Protein AF-A0A973A3E7-F1 (afdb_monomer)

pLDDT: mean 93.95, std 5.93, range [66.81, 98.81]

Secondary structure (DSSP, 8-state):
--TTHHHHHHH--TTTS--HHHHTTSS-S---EEEEEEEETTEEEEEEEE----TT----SS--EEEEEEEEE-SS-SSSSEEEEEEEEEEE--SS--EEEEEEEEEEEETTEEEEEEEEEEE-SS-EEEEEEEEEEEEETTTEEEEEEEEEETTEEEEEEEEEEEEETTEEEEEEEEEEE-TTSPPEEEEEEEEEE--

Nearest PDB structures (foldseek):
  5prn-assembly1_A  TM=6.518E-01  e=1.479E-02  Pseudogemmobacter blasticus
  5g26-assembly1_A  TM=4.833E-01  e=3.965E-03  Escherichia coli O157
  4e1t-assembly1_A  TM=5.244E-01  e=1.148E-02  Yersinia pseudotuberculosis
  3fip-assembly1_A  TM=2.191E-01  e=1.342E+00  Escherichia coli

Sequence (199 aa):
MNMFGVQEKNWGYRFIQKSPMDLYGYSSSADLGIGYSNTSGPLYSSILVTNGAGYKKPESDEYKKVSLNVVYGDMKLGKSNGYNAGIALSFEPTDTDPTQVLGVFGGVQFNVLRVGGEFTKKDDGTNSTTLTSLYGNFTVGSSLALIGRLDVYEKDQFIIAGVNYMPESALSIAPTIRYSANEGSDATKMVIVNFQFKI

Radius of gyration: 17.49 Å; Cα contacts (8 Å, |Δi|>4): 499; chains: 1; bounding box: 46×31×43 Å

Structure (mmCIF, N/CA/C/O backbone):
data_AF-A0A973A3E7-F1
#
_entry.id   AF-A0A973A3E7-F1
#
loop_
_atom_site.group_PDB
_atom_site.id
_atom_site.type_symbol
_atom_site.label_atom_id
_atom_site.label_alt_id
_atom_site.label_comp_id
_atom_site.label_asym_id
_atom_site.label_entity_id
_atom_site.label_seq_id
_atom_site.pdbx_PDB_ins_code
_atom_site.Cartn_x
_atom_site.Cartn_y
_atom_site.Cartn_z
_atom_site.occupancy
_atom_site.B_iso_or_equiv
_atom_site.auth_seq_id
_atom_site.auth_comp_id
_atom_site.auth_asym_id
_atom_site.auth_atom_id
_atom_site.pdbx_PDB_model_num
ATOM 1 N N . MET A 1 1 ? 11.063 -4.033 7.616 1.00 66.81 1 MET A N 1
ATOM 2 C CA . MET A 1 1 ? 10.946 -2.600 7.260 1.00 66.81 1 MET A CA 1
ATOM 3 C C . MET A 1 1 ? 10.995 -2.532 5.738 1.00 66.81 1 MET A C 1
ATOM 5 O O . MET A 1 1 ? 11.782 -3.276 5.176 1.00 66.81 1 MET A O 1
ATOM 9 N N . ASN A 1 2 ? 10.124 -1.768 5.078 1.00 84.06 2 ASN A N 1
ATOM 10 C CA . ASN A 1 2 ? 10.100 -1.621 3.614 1.00 84.06 2 ASN A CA 1
ATOM 11 C C . ASN A 1 2 ? 9.870 -0.142 3.253 1.00 84.06 2 ASN A C 1
ATOM 13 O O . ASN A 1 2 ? 9.506 0.642 4.134 1.00 84.06 2 ASN A O 1
ATOM 17 N N . MET A 1 3 ? 10.076 0.242 1.987 1.00 89.00 3 MET A N 1
ATOM 18 C CA . MET A 1 3 ? 10.024 1.656 1.581 1.00 89.00 3 MET A CA 1
ATOM 19 C C . MET A 1 3 ? 8.628 2.288 1.653 1.00 89.00 3 MET A C 1
ATOM 21 O O . MET A 1 3 ? 8.528 3.505 1.572 1.00 89.00 3 MET A O 1
ATOM 25 N N . PHE A 1 4 ? 7.560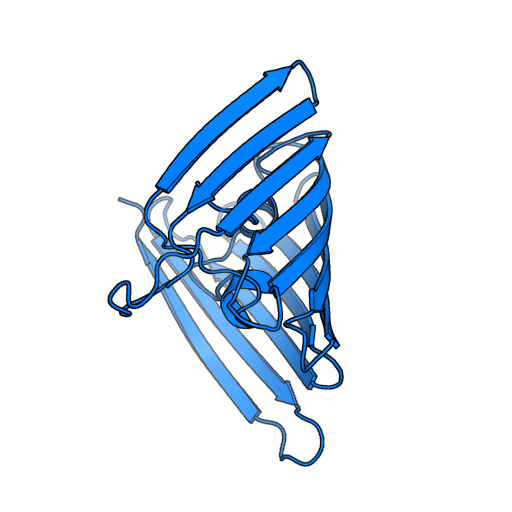 1.495 1.769 1.00 91.44 4 PHE A N 1
ATOM 26 C CA . PHE A 1 4 ? 6.170 1.964 1.703 1.00 91.44 4 PHE A CA 1
ATOM 27 C C . PHE A 1 4 ? 5.346 1.581 2.937 1.00 91.44 4 PHE A C 1
ATOM 29 O O . PHE A 1 4 ? 4.116 1.486 2.902 1.00 91.44 4 PHE A O 1
ATOM 36 N N . GLY A 1 5 ? 6.026 1.343 4.060 1.00 93.25 5 GLY A N 1
ATOM 37 C CA . GLY A 1 5 ? 5.400 0.805 5.263 1.00 93.25 5 GLY A CA 1
ATOM 38 C C . GLY A 1 5 ? 4.368 1.745 5.885 1.00 93.25 5 GLY A C 1
ATOM 39 O O . GLY A 1 5 ? 3.462 1.275 6.571 1.00 93.25 5 GLY A O 1
ATOM 40 N N . VAL A 1 6 ? 4.479 3.059 5.659 1.00 95.50 6 VAL A N 1
ATOM 41 C CA . VAL A 1 6 ? 3.485 4.037 6.128 1.00 95.50 6 VAL A CA 1
ATOM 42 C C . VAL A 1 6 ? 2.276 4.076 5.197 1.00 95.50 6 VAL A C 1
ATOM 44 O O . VAL A 1 6 ? 1.155 4.000 5.691 1.00 95.50 6 VAL A O 1
ATOM 47 N N . GLN A 1 7 ? 2.466 4.063 3.875 1.00 96.31 7 GLN A N 1
ATOM 48 C CA . GLN A 1 7 ? 1.364 3.963 2.905 1.00 96.31 7 GLN A CA 1
ATOM 49 C C . GLN A 1 7 ? 0.540 2.688 3.114 1.00 96.31 7 GLN A C 1
ATOM 51 O O . GLN A 1 7 ? -0.689 2.719 3.137 1.00 96.31 7 GLN A O 1
ATOM 56 N N . GLU A 1 8 ? 1.206 1.564 3.385 1.00 96.12 8 GLU A N 1
ATOM 57 C CA . GLU A 1 8 ? 0.530 0.314 3.726 1.00 96.12 8 GLU A CA 1
ATOM 58 C C . GLU A 1 8 ? -0.311 0.420 5.005 1.00 96.12 8 GLU A C 1
ATOM 60 O O . GLU A 1 8 ? -1.409 -0.134 5.065 1.00 96.12 8 GLU A O 1
ATOM 65 N N . LYS A 1 9 ? 0.169 1.141 6.024 1.00 95.81 9 LYS A N 1
ATOM 66 C CA . LYS A 1 9 ? -0.590 1.391 7.260 1.00 95.81 9 LYS A CA 1
ATOM 67 C C . LYS A 1 9 ? -1.734 2.382 7.045 1.00 95.81 9 LYS A C 1
ATOM 69 O O . LYS A 1 9 ? -2.781 2.207 7.666 1.00 95.81 9 LYS A O 1
ATOM 74 N N . ASN A 1 10 ? -1.554 3.378 6.178 1.00 96.94 10 ASN A N 1
ATOM 75 C CA . ASN A 1 10 ? -2.599 4.324 5.789 1.00 96.94 10 ASN A CA 1
ATOM 76 C C . ASN A 1 10 ? -3.741 3.596 5.070 1.00 96.94 10 ASN A C 1
ATOM 78 O O . ASN A 1 10 ? -4.909 3.770 5.435 1.00 96.94 10 ASN A O 1
ATOM 82 N N . TRP A 1 11 ? -3.402 2.708 4.127 1.00 97.00 11 TRP A N 1
ATOM 83 C CA . TRP A 1 11 ? -4.357 1.778 3.532 1.00 97.00 11 TRP A CA 1
ATOM 84 C C . TRP A 1 11 ? -4.986 0.892 4.615 1.00 97.00 11 TRP A C 1
ATOM 86 O O . TRP A 1 11 ? -6.202 0.870 4.788 1.00 97.00 11 TRP A O 1
ATOM 96 N N . GLY A 1 12 ? -4.157 0.208 5.404 1.00 95.19 12 GLY A N 1
ATOM 97 C CA . GLY A 1 12 ? -4.536 -0.518 6.617 1.00 95.19 12 GLY A CA 1
ATOM 98 C C . GLY A 1 12 ? -5.348 -1.799 6.404 1.00 95.19 12 GLY A C 1
ATOM 99 O O . GLY A 1 12 ? -5.697 -2.451 7.385 1.00 95.19 12 GLY A O 1
ATOM 100 N N . TYR A 1 13 ? -5.605 -2.196 5.154 1.00 96.12 13 TYR A N 1
ATOM 101 C CA . TYR A 1 13 ? -6.334 -3.418 4.793 1.00 96.12 13 TYR A CA 1
ATOM 102 C C . TYR A 1 13 ? -5.501 -4.340 3.888 1.00 96.12 13 TYR A C 1
ATOM 104 O O . TYR A 1 13 ? -5.998 -4.881 2.900 1.00 96.12 13 TYR A O 1
ATOM 112 N N . ARG A 1 14 ? -4.219 -4.558 4.232 1.00 94.94 14 ARG A N 1
ATOM 113 C CA . ARG A 1 14 ? -3.309 -5.441 3.467 1.00 94.94 14 ARG A CA 1
ATOM 114 C C . ARG A 1 14 ? -3.873 -6.851 3.242 1.00 94.94 14 ARG A C 1
ATOM 116 O O . ARG A 1 14 ? -3.621 -7.444 2.200 1.00 94.94 14 ARG A O 1
ATOM 123 N N . PHE A 1 15 ? -4.646 -7.377 4.196 1.00 96.06 15 PHE A N 1
ATOM 124 C CA . PHE A 1 15 ? -5.279 -8.700 4.089 1.00 96.06 15 PHE A CA 1
ATOM 125 C C . PHE A 1 15 ? -6.386 -8.770 3.023 1.00 96.06 15 PHE A C 1
ATOM 127 O O . PHE A 1 15 ? -6.732 -9.859 2.573 1.00 96.06 15 PHE A O 1
ATOM 134 N N . ILE A 1 16 ? -6.936 -7.618 2.627 1.00 97.50 16 ILE A N 1
ATOM 135 C CA . ILE A 1 16 ? -7.874 -7.492 1.511 1.00 97.50 16 ILE A CA 1
ATOM 136 C C . ILE A 1 16 ? -7.072 -7.370 0.221 1.00 97.50 16 ILE A C 1
ATOM 138 O O . ILE A 1 16 ? -7.231 -8.175 -0.694 1.00 97.50 16 ILE A O 1
ATOM 142 N N . GLN A 1 17 ? -6.178 -6.386 0.158 1.00 97.31 17 GLN A N 1
ATOM 143 C CA . GLN A 1 17 ? -5.317 -6.151 -0.994 1.00 97.31 17 GLN A CA 1
ATOM 144 C C . GLN A 1 17 ? -3.993 -5.539 -0.544 1.00 97.31 17 GLN A C 1
ATOM 146 O O . GLN A 1 17 ? -3.983 -4.671 0.329 1.00 97.31 17 GLN A O 1
ATOM 151 N N . LYS A 1 18 ? -2.886 -5.940 -1.177 1.00 96.12 18 LYS A N 1
ATOM 152 C CA . LYS A 1 18 ? -1.571 -5.292 -1.030 1.00 96.12 18 LYS A CA 1
ATOM 153 C C . LYS A 1 18 ? -1.661 -3.770 -1.221 1.00 96.12 18 LYS A C 1
ATOM 155 O O . LYS A 1 18 ? -2.540 -3.297 -1.942 1.00 96.12 18 LYS A O 1
ATOM 160 N N . SER A 1 19 ? -0.759 -2.999 -0.608 1.00 95.25 19 SER A N 1
ATOM 161 C CA . SER A 1 19 ? -0.628 -1.558 -0.892 1.00 95.25 19 SER A CA 1
ATOM 162 C C . SER A 1 19 ? -0.372 -1.312 -2.390 1.00 95.25 19 SER A C 1
ATOM 164 O O . SER A 1 19 ? 0.125 -2.220 -3.059 1.00 95.25 19 SER A O 1
ATOM 166 N N . PRO A 1 20 ? -0.703 -0.127 -2.937 1.00 96.12 20 PRO A N 1
ATOM 167 C CA . PRO A 1 20 ? -0.518 0.169 -4.360 1.00 96.12 20 PRO A CA 1
ATOM 168 C C . PRO A 1 20 ? 0.896 -0.144 -4.857 1.00 96.12 20 PRO A C 1
ATOM 170 O O . PRO A 1 20 ? 1.049 -0.951 -5.769 1.00 96.12 20 PRO A O 1
ATOM 173 N N . MET A 1 21 ? 1.937 0.377 -4.199 1.00 94.94 21 MET A N 1
ATOM 174 C CA . MET A 1 21 ? 3.323 0.141 -4.629 1.00 94.94 21 MET A CA 1
ATOM 175 C C . MET A 1 21 ? 3.718 -1.349 -4.681 1.00 94.94 21 MET A C 1
ATOM 177 O O . MET A 1 21 ? 4.482 -1.746 -5.556 1.00 94.94 21 MET A O 1
ATOM 181 N N . ASP A 1 22 ? 3.202 -2.182 -3.770 1.00 94.44 22 ASP A N 1
ATOM 182 C CA . ASP A 1 22 ? 3.472 -3.631 -3.753 1.00 94.44 22 ASP A CA 1
ATOM 183 C C . ASP A 1 22 ? 2.635 -4.375 -4.801 1.00 94.44 22 ASP A C 1
ATOM 185 O O . ASP A 1 22 ? 3.107 -5.314 -5.437 1.00 94.44 22 ASP A O 1
ATOM 189 N N . LEU A 1 23 ? 1.382 -3.954 -5.001 1.00 95.19 23 LEU A N 1
ATOM 190 C CA . LEU A 1 23 ? 0.489 -4.544 -5.995 1.00 95.19 23 LEU A CA 1
ATOM 191 C C . LEU A 1 23 ? 1.030 -4.366 -7.418 1.00 95.19 23 LEU A C 1
ATOM 193 O O . LEU A 1 23 ? 1.052 -5.338 -8.167 1.00 95.19 23 LEU A O 1
ATOM 197 N N . TYR A 1 24 ? 1.493 -3.161 -7.757 1.00 94.94 24 TYR A N 1
ATOM 198 C CA . TYR A 1 24 ? 1.984 -2.820 -9.098 1.00 94.94 24 TYR A CA 1
ATOM 199 C C . TYR A 1 24 ? 3.506 -2.982 -9.258 1.00 94.94 24 TYR A C 1
ATOM 201 O O . TYR A 1 24 ? 4.072 -2.550 -10.255 1.00 94.94 24 TYR A O 1
ATOM 209 N N . GLY A 1 25 ? 4.206 -3.587 -8.290 1.00 92.12 25 GLY A N 1
ATOM 210 C CA . GLY A 1 25 ? 5.631 -3.916 -8.445 1.00 92.12 25 GLY A CA 1
ATOM 211 C C . GLY A 1 25 ? 6.576 -2.707 -8.493 1.00 92.12 25 GLY A C 1
ATOM 212 O O . GLY A 1 25 ? 7.641 -2.765 -9.115 1.00 92.12 25 GLY A O 1
ATOM 213 N N . TYR A 1 26 ? 6.207 -1.611 -7.826 1.00 92.50 26 TYR A N 1
ATOM 214 C CA . TYR A 1 26 ? 7.093 -0.461 -7.629 1.00 92.50 26 TYR A CA 1
ATOM 215 C C . TYR A 1 26 ? 8.168 -0.777 -6.595 1.00 92.50 26 TYR A C 1
ATOM 217 O O . TYR A 1 26 ? 9.314 -0.377 -6.740 1.00 92.50 26 TYR A O 1
ATOM 225 N N . SER A 1 27 ? 7.823 -1.560 -5.576 1.00 88.81 27 SER A N 1
ATOM 226 C CA . SER A 1 27 ? 8.809 -2.214 -4.726 1.00 88.81 27 SER A CA 1
ATOM 227 C C . SER A 1 27 ? 8.237 -3.470 -4.094 1.00 88.81 27 SER A C 1
ATOM 229 O O . SER A 1 27 ? 7.035 -3.589 -3.869 1.00 88.81 27 SER A O 1
ATOM 231 N N . SER A 1 28 ? 9.124 -4.388 -3.726 1.00 83.88 28 SER A N 1
ATOM 232 C CA . SER A 1 28 ? 8.789 -5.506 -2.856 1.00 83.88 28 SER A CA 1
ATOM 233 C C . SER A 1 28 ? 8.633 -5.063 -1.397 1.00 83.88 28 SER A C 1
ATOM 235 O O . SER A 1 28 ? 9.285 -4.125 -0.929 1.00 83.88 28 SER A O 1
ATOM 237 N N . SER A 1 29 ? 7.762 -5.760 -0.666 1.00 81.31 29 SER A N 1
ATOM 238 C CA . SER A 1 29 ? 7.679 -5.711 0.801 1.00 81.31 29 SER A CA 1
ATOM 239 C C . SER A 1 29 ? 8.505 -6.808 1.480 1.00 81.31 29 SER A C 1
ATOM 241 O O . SER A 1 29 ? 8.616 -6.798 2.708 1.00 81.31 29 SER A O 1
ATOM 243 N N . ALA A 1 30 ? 9.077 -7.730 0.704 1.00 81.62 30 ALA A N 1
ATOM 244 C CA . ALA A 1 30 ? 9.933 -8.811 1.167 1.00 81.62 30 ALA A CA 1
ATOM 245 C C . ALA A 1 30 ? 11.242 -8.799 0.377 1.00 81.62 30 ALA A C 1
ATOM 247 O O . ALA A 1 30 ? 11.295 -9.329 -0.728 1.00 81.62 30 ALA A O 1
ATOM 248 N N . ASP A 1 31 ? 12.255 -8.179 0.971 1.00 83.94 31 ASP A N 1
ATOM 249 C CA . ASP A 1 31 ? 13.650 -8.195 0.540 1.00 83.94 31 ASP A CA 1
ATOM 250 C C . ASP A 1 31 ? 14.516 -8.491 1.775 1.00 83.94 31 ASP A C 1
ATOM 252 O O . ASP A 1 31 ? 14.088 -8.257 2.914 1.00 83.94 31 ASP A O 1
ATOM 256 N N . LEU A 1 32 ? 15.733 -8.988 1.562 1.00 87.94 32 LEU A N 1
ATOM 257 C CA . LEU A 1 32 ? 16.734 -9.123 2.617 1.00 87.94 32 LEU A CA 1
ATOM 258 C C . LEU A 1 32 ? 17.621 -7.876 2.625 1.00 87.94 32 LEU A C 1
ATOM 260 O O . LEU A 1 32 ? 18.020 -7.384 1.571 1.00 87.94 32 LEU A O 1
ATOM 264 N N . GLY A 1 33 ? 17.931 -7.350 3.808 1.00 89.94 33 GLY A N 1
ATOM 265 C CA . GLY A 1 33 ? 18.735 -6.140 3.903 1.00 89.94 33 GLY A CA 1
ATOM 266 C C . GLY A 1 33 ? 18.931 -5.611 5.313 1.00 89.94 33 GLY A C 1
ATOM 267 O O . GLY A 1 33 ? 18.482 -6.202 6.296 1.00 89.94 33 GLY A O 1
ATOM 268 N N . ILE A 1 34 ? 19.593 -4.460 5.386 1.00 93.94 34 ILE A N 1
ATOM 269 C CA . ILE A 1 34 ? 19.863 -3.718 6.618 1.00 93.94 34 ILE A CA 1
ATOM 270 C C . ILE A 1 34 ? 19.153 -2.370 6.525 1.00 93.94 34 ILE A C 1
ATOM 272 O O . ILE A 1 34 ? 19.083 -1.753 5.462 1.00 93.94 34 ILE A O 1
ATOM 276 N N . GLY A 1 35 ? 18.608 -1.913 7.647 1.00 94.94 35 GLY A N 1
ATOM 277 C CA . GLY A 1 35 ? 17.901 -0.648 7.732 1.00 94.94 35 GLY A CA 1
ATOM 278 C C . GLY A 1 35 ? 18.270 0.134 8.976 1.00 94.94 35 GLY A C 1
ATOM 279 O O . GLY A 1 35 ? 18.468 -0.448 10.040 1.00 94.94 35 GLY A O 1
ATOM 280 N N . TYR A 1 36 ? 18.300 1.455 8.844 1.00 95.94 36 TYR A N 1
ATOM 281 C CA . TYR A 1 36 ? 18.358 2.381 9.966 1.00 95.94 36 TYR A CA 1
ATOM 282 C C . TYR A 1 36 ? 17.153 3.311 9.904 1.00 95.94 36 TYR A C 1
ATOM 284 O O . TYR A 1 36 ? 16.793 3.805 8.836 1.00 95.94 36 TYR A O 1
ATOM 292 N N . SER A 1 37 ? 16.532 3.567 11.050 1.00 96.19 37 SER A N 1
ATOM 293 C CA . SER A 1 37 ? 15.442 4.530 11.157 1.00 96.19 37 SER A CA 1
ATOM 294 C C . SER A 1 37 ? 15.599 5.383 12.397 1.00 96.19 37 SER A C 1
ATOM 296 O O . SER A 1 37 ? 15.991 4.871 13.445 1.00 96.19 37 SER A O 1
ATOM 298 N N . ASN A 1 38 ? 15.219 6.649 12.288 1.00 96.12 38 ASN A N 1
ATOM 299 C CA . ASN A 1 38 ? 15.205 7.584 13.398 1.00 96.12 38 ASN A CA 1
ATOM 300 C C . ASN A 1 38 ? 13.850 8.298 13.475 1.00 96.12 38 ASN A C 1
ATOM 302 O O . ASN A 1 38 ? 13.170 8.490 12.469 1.00 96.12 38 ASN A O 1
ATOM 306 N N . THR A 1 39 ? 13.444 8.677 14.683 1.00 96.81 39 THR A N 1
ATOM 307 C CA . THR A 1 39 ? 12.258 9.505 14.927 1.00 96.81 39 THR A CA 1
ATOM 308 C C . THR A 1 39 ? 12.658 10.656 15.833 1.00 96.81 39 THR A C 1
ATOM 310 O O . THR A 1 39 ? 13.147 10.431 16.936 1.00 96.81 39 THR A O 1
ATOM 313 N N . SER A 1 40 ? 12.445 11.885 15.372 1.00 96.00 40 SER A N 1
ATOM 314 C CA . SER A 1 40 ? 12.703 13.104 16.135 1.00 96.00 40 SER A CA 1
ATOM 315 C C . SER A 1 40 ? 11.462 13.989 16.097 1.00 96.00 40 SER A C 1
ATOM 317 O O . SER A 1 40 ? 11.142 14.605 15.078 1.00 96.00 40 SER A O 1
ATOM 319 N N . GLY A 1 41 ? 10.719 14.006 17.205 1.00 95.56 41 GLY A N 1
ATOM 320 C CA . GLY A 1 41 ? 9.413 14.661 17.268 1.00 95.56 41 GLY A CA 1
ATOM 321 C C . GLY A 1 41 ? 8.455 14.104 16.199 1.00 95.56 41 GLY A C 1
ATOM 322 O O . GLY A 1 41 ? 8.292 12.886 16.127 1.00 95.56 41 GLY A O 1
ATOM 323 N N . PRO A 1 42 ? 7.827 14.956 15.365 1.00 96.25 42 PRO A N 1
ATOM 324 C CA . PRO A 1 42 ? 6.909 14.512 14.315 1.00 96.25 42 PRO A CA 1
ATOM 325 C C . PRO A 1 42 ? 7.621 13.957 13.073 1.00 96.25 42 PRO A C 1
ATOM 327 O O . PRO A 1 42 ? 6.948 13.513 12.150 1.00 96.25 42 PRO A O 1
ATOM 330 N N . LEU A 1 43 ? 8.954 14.021 13.003 1.00 97.94 43 LEU A N 1
ATOM 331 C CA . LEU A 1 43 ? 9.713 13.598 11.834 1.00 97.94 43 LEU A CA 1
ATOM 332 C C . LEU A 1 43 ? 10.218 12.165 12.015 1.00 97.94 43 LEU A C 1
ATOM 334 O O . LEU A 1 43 ? 11.020 11.885 12.906 1.00 97.94 43 LEU A O 1
ATOM 338 N N . TYR A 1 44 ? 9.795 11.276 11.126 1.00 97.56 44 TYR A N 1
ATOM 339 C CA . TYR A 1 44 ? 10.350 9.942 10.945 1.00 97.56 44 TYR A CA 1
ATOM 340 C C . TYR A 1 44 ? 11.201 9.904 9.678 1.00 97.56 44 TYR A C 1
ATOM 342 O O . TYR A 1 44 ? 10.801 10.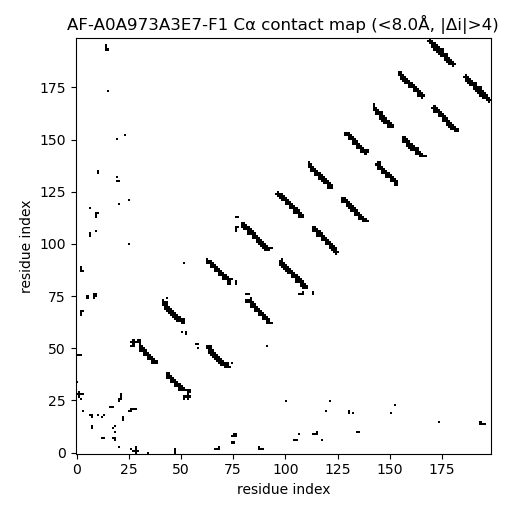424 8.637 1.00 97.56 44 TYR A O 1
ATOM 350 N N . SER A 1 45 ? 12.352 9.244 9.744 1.00 96.56 45 SER A N 1
ATOM 351 C CA . SER A 1 45 ? 13.142 8.922 8.562 1.00 96.56 45 SER A CA 1
ATOM 352 C C . SER A 1 45 ? 13.699 7.507 8.631 1.00 96.56 45 SER A C 1
ATOM 354 O O . SER A 1 45 ? 13.986 6.979 9.708 1.00 96.56 45 SER A O 1
ATOM 356 N N . SER A 1 46 ? 13.865 6.877 7.472 1.00 96.56 46 SER A N 1
ATOM 357 C CA . SER A 1 46 ? 14.525 5.580 7.365 1.00 96.56 46 SER A CA 1
ATOM 358 C C . SER A 1 46 ? 15.325 5.453 6.086 1.00 96.56 46 SER A C 1
ATOM 360 O O . SER A 1 46 ? 14.843 5.847 5.026 1.00 96.56 46 SER A O 1
ATOM 362 N N . ILE A 1 47 ? 16.488 4.819 6.186 1.00 96.69 47 ILE A N 1
ATOM 363 C CA . ILE A 1 47 ? 17.289 4.359 5.057 1.00 96.69 47 ILE A CA 1
ATOM 364 C C . ILE A 1 47 ? 17.372 2.831 5.084 1.00 96.69 47 ILE A C 1
ATOM 366 O O . ILE A 1 47 ? 17.561 2.230 6.143 1.00 96.69 47 ILE A O 1
ATOM 370 N N . LEU A 1 48 ? 17.204 2.202 3.925 1.00 95.69 48 LEU A N 1
ATOM 371 C CA . LEU A 1 48 ? 17.256 0.754 3.736 1.00 95.69 48 LEU A CA 1
ATOM 372 C C . LEU A 1 48 ? 18.248 0.423 2.628 1.00 95.69 48 LEU A C 1
ATOM 374 O O . LEU A 1 48 ? 18.220 1.067 1.584 1.00 95.69 48 LEU A O 1
ATOM 378 N N . VAL A 1 49 ? 19.062 -0.606 2.831 1.00 94.94 49 VAL A N 1
ATOM 379 C CA . VAL A 1 49 ? 19.862 -1.244 1.781 1.00 94.94 49 VAL A CA 1
ATOM 380 C C . VAL A 1 49 ? 19.399 -2.686 1.684 1.00 94.94 49 VAL A C 1
ATOM 382 O O . VAL A 1 49 ? 19.470 -3.426 2.665 1.00 94.94 49 VAL A O 1
ATOM 385 N N . THR A 1 50 ? 18.876 -3.065 0.525 1.00 93.50 50 THR A N 1
ATOM 386 C CA . THR A 1 50 ? 18.207 -4.351 0.302 1.00 93.50 50 THR A CA 1
ATOM 387 C C . THR A 1 50 ? 18.673 -5.001 -0.990 1.00 93.50 50 THR A C 1
ATOM 389 O O . THR A 1 50 ? 19.180 -4.316 -1.875 1.00 93.50 50 THR A O 1
ATOM 392 N N . ASN A 1 51 ? 18.483 -6.311 -1.113 1.00 89.50 51 ASN A N 1
ATOM 393 C CA . ASN A 1 51 ? 18.824 -7.048 -2.326 1.00 89.50 51 ASN A CA 1
ATOM 394 C C . ASN A 1 51 ? 17.860 -6.846 -3.505 1.00 89.50 51 ASN A C 1
ATOM 396 O O . ASN A 1 51 ? 18.171 -7.294 -4.595 1.00 89.50 51 ASN A O 1
ATOM 400 N N . GLY A 1 52 ? 16.693 -6.222 -3.307 1.00 83.25 52 GLY A N 1
ATOM 401 C CA . GLY A 1 52 ? 15.786 -5.805 -4.390 1.00 83.25 52 GLY A CA 1
ATOM 402 C C . GLY A 1 52 ? 15.032 -6.918 -5.138 1.00 83.25 52 GLY A C 1
ATOM 403 O O . GLY A 1 52 ? 13.980 -6.647 -5.719 1.00 83.25 52 GLY A O 1
ATOM 404 N N . ALA A 1 53 ? 15.494 -8.171 -5.058 1.00 79.50 53 ALA A N 1
ATOM 405 C CA . ALA A 1 53 ? 14.968 -9.323 -5.798 1.00 79.50 53 ALA A CA 1
ATOM 406 C C . ALA A 1 53 ? 13.471 -9.610 -5.566 1.00 79.50 53 ALA A C 1
ATOM 408 O O . ALA A 1 53 ? 12.773 -10.133 -6.443 1.00 79.50 53 ALA A O 1
ATOM 409 N N . GLY A 1 54 ? 12.947 -9.270 -4.392 1.00 79.75 54 GLY A N 1
ATOM 410 C CA . GLY A 1 54 ? 11.556 -9.469 -4.041 1.00 79.75 54 GLY A CA 1
ATOM 411 C C . GLY A 1 54 ? 11.151 -10.920 -3.779 1.00 79.75 54 GLY A C 1
ATOM 412 O O . GLY A 1 54 ? 11.937 -11.799 -3.427 1.00 79.75 54 GLY A O 1
ATOM 413 N N . TYR A 1 55 ? 9.851 -11.180 -3.913 1.00 75.12 55 TYR A N 1
ATOM 414 C CA . TYR A 1 55 ? 9.266 -12.474 -3.576 1.00 75.12 55 TYR A CA 1
ATOM 415 C C . TYR A 1 55 ? 9.728 -13.603 -4.498 1.00 75.12 55 TYR A C 1
ATOM 417 O O . TYR A 1 55 ? 9.560 -13.522 -5.711 1.00 75.12 55 TYR A O 1
ATOM 425 N N . LYS A 1 56 ? 10.132 -14.729 -3.893 1.00 75.44 56 LYS A N 1
ATOM 426 C CA . LYS A 1 56 ? 10.343 -16.022 -4.574 1.00 75.44 56 LYS A CA 1
ATOM 427 C C . LYS A 1 56 ? 11.373 -15.974 -5.711 1.00 75.44 56 LYS A C 1
ATOM 429 O O . LYS A 1 56 ? 11.326 -16.824 -6.598 1.00 75.44 56 LYS A O 1
ATOM 434 N N . LYS A 1 57 ? 12.295 -15.012 -5.679 1.00 77.81 57 LYS A N 1
ATOM 435 C CA . LYS A 1 57 ? 13.416 -14.936 -6.614 1.00 77.81 57 LYS A CA 1
ATOM 436 C C . LYS A 1 57 ? 14.724 -15.157 -5.854 1.00 77.81 57 LYS A C 1
ATOM 438 O O . LYS A 1 57 ? 14.899 -14.541 -4.801 1.00 77.81 57 LYS A O 1
ATOM 443 N N . PRO A 1 58 ? 15.611 -16.051 -6.325 1.00 78.50 58 PRO A N 1
ATOM 444 C CA . PRO A 1 58 ? 16.980 -16.057 -5.836 1.00 78.50 58 PRO A CA 1
ATOM 445 C C . PRO A 1 58 ? 17.651 -14.733 -6.219 1.00 78.50 58 PRO A C 1
ATOM 447 O O . PRO A 1 58 ? 17.299 -14.129 -7.231 1.00 78.50 58 PRO A O 1
ATOM 450 N N . GLU A 1 59 ? 18.608 -14.290 -5.410 1.00 82.00 59 GLU A N 1
ATOM 451 C CA . GLU A 1 59 ? 19.475 -13.174 -5.787 1.00 82.00 59 GLU A CA 1
ATOM 452 C C . GLU A 1 59 ? 20.401 -13.641 -6.915 1.00 82.00 59 GLU A C 1
ATOM 454 O O . GLU A 1 59 ? 21.092 -14.652 -6.772 1.00 82.00 59 GLU A O 1
ATOM 459 N N . SER A 1 60 ? 20.338 -12.957 -8.057 1.00 83.44 60 SER A N 1
ATOM 460 C CA . SER A 1 60 ? 21.018 -13.352 -9.299 1.00 83.44 60 SER A CA 1
ATOM 461 C C . SER A 1 60 ? 22.033 -12.326 -9.798 1.00 83.44 60 SER A C 1
ATOM 463 O O . SER A 1 60 ? 22.664 -12.556 -10.826 1.00 83.44 60 SER A O 1
ATOM 465 N N . ASP A 1 61 ? 22.177 -11.210 -9.092 1.00 85.62 61 ASP A N 1
ATOM 466 C CA . ASP A 1 61 ? 23.029 -10.084 -9.458 1.00 85.62 61 ASP A CA 1
ATOM 467 C C . ASP A 1 61 ? 23.694 -9.470 -8.215 1.00 85.62 61 ASP A C 1
ATOM 469 O O . ASP A 1 61 ? 23.425 -9.855 -7.072 1.00 85.62 61 ASP A O 1
ATOM 473 N N . GLU A 1 62 ? 24.617 -8.538 -8.443 1.00 87.62 62 GLU A N 1
ATOM 474 C CA . GLU A 1 62 ? 25.361 -7.865 -7.378 1.00 87.62 62 GLU A CA 1
ATOM 475 C C . GLU A 1 62 ? 24.699 -6.571 -6.882 1.00 87.62 62 GLU A C 1
ATOM 477 O O . GLU A 1 62 ? 25.103 -6.038 -5.841 1.00 87.62 62 GLU A O 1
ATOM 482 N N . TYR A 1 63 ? 23.650 -6.087 -7.548 1.00 91.00 63 TYR A N 1
ATOM 483 C CA . TYR A 1 63 ? 23.066 -4.780 -7.282 1.00 91.00 63 TYR A CA 1
ATOM 484 C C . TYR A 1 63 ? 22.262 -4.752 -5.992 1.00 91.00 63 TYR A C 1
ATOM 486 O O . TYR A 1 63 ? 21.765 -5.758 -5.483 1.00 91.00 63 TYR A O 1
ATOM 494 N N . LYS A 1 64 ? 22.197 -3.561 -5.396 1.00 92.69 64 LYS A N 1
ATOM 495 C CA . LYS A 1 64 ? 21.501 -3.335 -4.133 1.00 92.69 64 LYS A CA 1
ATOM 496 C C . LYS A 1 64 ? 20.616 -2.114 -4.255 1.00 92.69 64 LYS A C 1
ATOM 498 O O . LYS A 1 64 ? 21.061 -1.035 -4.642 1.00 92.69 64 LYS A O 1
ATOM 503 N N . LYS A 1 65 ? 19.366 -2.281 -3.847 1.00 93.62 65 LYS A N 1
ATOM 504 C CA . LYS A 1 65 ? 18.386 -1.210 -3.779 1.00 93.62 65 LYS A CA 1
ATOM 505 C C . LYS A 1 65 ? 18.566 -0.427 -2.489 1.00 93.62 65 LYS A C 1
ATOM 507 O O . LYS A 1 65 ? 18.398 -0.971 -1.391 1.00 93.62 65 LYS A O 1
ATOM 512 N N . VAL A 1 66 ? 18.840 0.864 -2.629 1.00 96.06 66 VAL A N 1
ATOM 513 C CA . VAL A 1 66 ? 18.841 1.833 -1.534 1.00 96.06 66 VAL A CA 1
ATOM 514 C C . VAL A 1 66 ? 17.488 2.528 -1.508 1.00 96.06 66 VAL A C 1
ATOM 516 O O . VAL A 1 66 ? 17.023 3.019 -2.531 1.00 96.06 66 VAL A O 1
ATOM 519 N N . SER A 1 67 ? 16.831 2.569 -0.352 1.00 96.88 67 SER A N 1
ATOM 520 C CA . SER A 1 67 ? 15.551 3.265 -0.179 1.00 96.88 67 SER A CA 1
ATOM 521 C C . SER A 1 67 ? 15.629 4.296 0.937 1.00 96.88 67 SER A C 1
ATOM 523 O O . SER A 1 67 ? 16.199 4.019 1.988 1.00 96.88 67 SER A O 1
ATOM 525 N N . LEU A 1 68 ? 15.006 5.452 0.733 1.00 96.94 68 LEU A N 1
ATOM 526 C CA . LEU A 1 68 ? 14.841 6.513 1.720 1.00 96.94 68 LEU A CA 1
ATOM 527 C C . LEU A 1 68 ? 13.347 6.771 1.923 1.00 96.94 68 LEU A C 1
ATOM 529 O O . LEU A 1 68 ? 12.597 6.907 0.963 1.00 96.94 68 LEU A O 1
ATOM 533 N N . ASN A 1 69 ? 12.908 6.867 3.172 1.00 96.44 69 ASN A N 1
ATOM 534 C CA . ASN A 1 69 ? 11.553 7.284 3.512 1.00 96.44 69 ASN A CA 1
ATOM 535 C C . ASN A 1 69 ? 11.634 8.419 4.535 1.00 96.44 69 ASN A C 1
ATOM 537 O O . ASN A 1 69 ? 12.405 8.323 5.491 1.00 96.44 69 ASN A O 1
ATOM 541 N N . VAL A 1 70 ? 10.880 9.492 4.315 1.00 97.75 70 VAL A N 1
ATOM 542 C CA . VAL A 1 70 ? 10.780 10.631 5.233 1.00 97.75 70 VAL A CA 1
ATOM 543 C C . VAL A 1 70 ? 9.308 10.957 5.419 1.00 97.75 70 VAL A C 1
ATOM 545 O O . VAL A 1 70 ? 8.597 11.191 4.444 1.00 97.75 70 VAL A O 1
ATOM 548 N N . VAL A 1 71 ? 8.851 10.982 6.669 1.00 98.50 71 VAL A N 1
ATOM 549 C CA . VAL A 1 71 ? 7.446 11.193 7.030 1.00 98.50 71 VAL A CA 1
ATOM 550 C C . VAL A 1 71 ? 7.348 12.237 8.117 1.00 98.50 71 VAL A C 1
ATOM 552 O O . VAL A 1 71 ? 8.064 12.182 9.111 1.00 98.50 71 VAL A O 1
ATOM 555 N N . TYR A 1 72 ? 6.415 13.158 7.942 1.00 98.56 72 TYR A N 1
ATOM 556 C CA . TYR A 1 72 ? 5.976 14.073 8.973 1.00 98.56 72 TYR A CA 1
ATOM 557 C C . TYR A 1 72 ? 4.607 13.627 9.499 1.00 98.56 72 TYR A C 1
ATOM 559 O O . TYR A 1 72 ? 3.682 13.426 8.710 1.00 98.56 72 TYR A O 1
ATOM 567 N N . GLY A 1 73 ? 4.471 13.489 10.816 1.00 97.50 73 GLY A N 1
ATOM 568 C CA . GLY A 1 73 ? 3.242 13.083 11.497 1.00 97.50 73 GLY A CA 1
ATOM 569 C C . GLY A 1 73 ? 3.204 11.600 11.877 1.00 97.50 73 GLY A C 1
ATOM 570 O O . GLY A 1 73 ? 4.229 10.950 12.086 1.00 97.50 73 GLY A O 1
ATOM 571 N N . ASP A 1 74 ? 1.997 11.054 11.999 1.00 96.75 74 ASP A N 1
ATOM 572 C CA . ASP A 1 74 ? 1.779 9.718 12.544 1.00 96.75 74 ASP A CA 1
ATOM 573 C C . ASP A 1 74 ? 2.209 8.615 11.575 1.00 96.75 74 ASP A C 1
ATOM 575 O O . ASP A 1 74 ? 1.630 8.434 10.507 1.00 96.75 74 ASP A O 1
ATOM 579 N N . MET A 1 75 ? 3.127 7.742 11.991 1.00 94.75 75 MET A N 1
ATOM 580 C CA . MET A 1 75 ? 3.492 6.558 11.196 1.00 94.75 75 MET A CA 1
ATOM 581 C C . MET A 1 75 ? 2.357 5.529 11.040 1.00 94.75 75 MET A C 1
ATOM 583 O O . MET A 1 75 ? 2.503 4.561 10.289 1.00 94.75 75 MET A O 1
ATOM 587 N N . LYS A 1 76 ? 1.268 5.654 11.811 1.00 94.88 76 LYS A N 1
ATOM 588 C CA . LYS A 1 76 ? 0.108 4.757 11.761 1.00 94.88 76 LYS A CA 1
ATOM 589 C C . LYS A 1 76 ? -1.175 5.494 12.144 1.00 94.88 76 LYS A C 1
ATOM 591 O O . LYS A 1 76 ? -1.412 5.756 13.319 1.00 94.88 76 LYS A O 1
ATOM 596 N N . LEU A 1 77 ? -2.038 5.706 11.159 1.00 94.69 77 LEU A N 1
ATOM 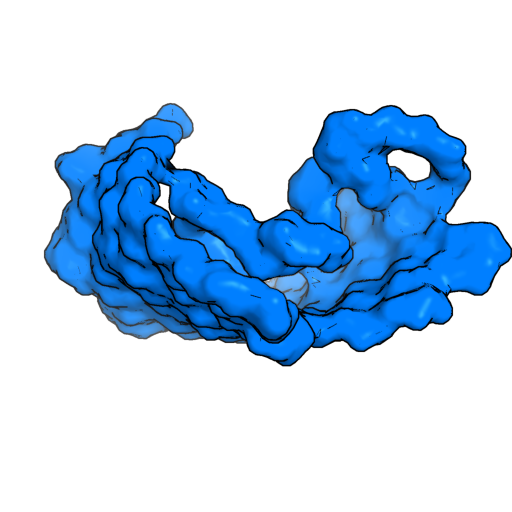597 C CA . LEU A 1 77 ? -3.383 6.253 11.344 1.00 94.69 77 LEU A CA 1
ATOM 598 C C . LEU A 1 77 ? -4.375 5.174 11.824 1.00 94.69 77 LEU A C 1
ATOM 600 O O . LEU A 1 77 ? -4.227 3.991 11.503 1.00 94.69 77 LEU A O 1
ATOM 604 N N . GLY A 1 78 ? -5.411 5.575 12.571 1.00 83.62 78 GLY A N 1
ATOM 605 C CA . GLY A 1 78 ? -6.545 4.702 12.922 1.00 83.62 78 GLY A CA 1
ATOM 606 C C . GLY A 1 78 ? -6.866 4.519 14.406 1.00 83.62 78 GLY A C 1
ATOM 607 O O . GLY A 1 78 ? -7.878 3.898 14.705 1.00 83.62 78 GLY A O 1
ATOM 608 N N . LYS A 1 79 ? -6.039 5.012 15.340 1.00 75.75 79 LYS A N 1
ATOM 609 C CA . LYS A 1 79 ? -6.339 4.937 16.790 1.00 75.75 79 LYS A CA 1
ATOM 610 C C . LYS A 1 79 ? -6.883 6.242 17.370 1.00 75.75 79 LYS A C 1
ATOM 612 O O . LYS A 1 79 ? -7.682 6.211 18.297 1.00 75.75 79 LYS A O 1
ATOM 617 N N . SER A 1 80 ? -6.435 7.368 16.835 1.00 90.69 80 SER A N 1
ATOM 618 C CA . SER A 1 80 ? -6.785 8.719 17.268 1.00 90.69 80 SER A CA 1
ATOM 619 C C . SER A 1 80 ? -6.748 9.656 16.069 1.00 90.69 80 SER A C 1
ATOM 621 O O . SER A 1 80 ? -6.228 9.285 15.012 1.00 90.69 80 SER A O 1
ATOM 623 N N . ASN A 1 81 ? -7.280 10.867 16.242 1.00 97.19 81 ASN A N 1
ATOM 624 C CA . ASN A 1 81 ? -7.122 11.922 15.248 1.00 97.19 81 ASN A CA 1
ATOM 625 C C . ASN A 1 81 ? -5.638 12.169 14.993 1.00 97.19 81 ASN A C 1
ATOM 627 O O . ASN A 1 81 ? -4.840 12.161 15.931 1.00 97.19 81 ASN A O 1
ATOM 631 N N . GLY A 1 82 ? -5.291 12.355 13.729 1.00 97.69 82 GLY A N 1
ATOM 632 C CA . GLY A 1 82 ? -3.905 12.320 13.309 1.00 97.69 82 GLY A CA 1
ATOM 633 C C . GLY A 1 82 ? -3.765 12.511 11.816 1.00 97.69 82 GLY A C 1
ATOM 634 O O . GLY A 1 82 ? -4.729 12.360 11.065 1.00 97.69 82 GLY A O 1
ATOM 635 N N . TYR A 1 83 ? -2.565 12.843 11.374 1.00 98.44 83 TYR A N 1
ATOM 636 C CA . TYR A 1 83 ? -2.258 12.992 9.960 1.00 98.44 83 TYR A CA 1
ATOM 637 C C . TYR A 1 83 ? -0.822 12.580 9.695 1.00 98.44 83 TYR A C 1
ATOM 639 O O . TYR A 1 83 ? 0.013 12.556 10.600 1.00 98.44 83 TYR A O 1
ATOM 647 N N . ASN A 1 84 ? -0.535 12.271 8.440 1.00 98.44 84 ASN A N 1
ATOM 648 C CA . ASN A 1 84 ? 0.824 12.158 7.959 1.00 98.44 84 ASN A CA 1
ATOM 649 C C . ASN A 1 84 ? 0.949 12.644 6.520 1.00 98.44 84 ASN A C 1
ATOM 651 O O . ASN A 1 84 ? -0.014 12.646 5.754 1.00 98.44 84 ASN A O 1
ATOM 655 N N . ALA A 1 85 ? 2.162 13.047 6.175 1.00 98.69 85 ALA A N 1
ATOM 656 C CA . ALA A 1 85 ? 2.593 13.286 4.811 1.00 98.69 85 ALA A CA 1
ATOM 657 C C . ALA A 1 85 ? 4.043 12.830 4.685 1.00 98.69 85 ALA A C 1
ATOM 659 O O . ALA A 1 85 ? 4.819 12.956 5.634 1.00 98.69 85 ALA A O 1
ATOM 660 N N . GLY A 1 86 ? 4.423 12.289 3.537 1.00 98.38 86 GLY A N 1
ATOM 661 C CA . GLY A 1 86 ? 5.768 11.772 3.375 1.00 98.38 86 GLY A CA 1
ATOM 662 C C . GLY A 1 86 ? 6.187 11.557 1.938 1.00 98.38 86 GLY A C 1
ATOM 663 O O . GLY A 1 86 ? 5.392 11.642 1.000 1.00 98.38 86 GLY A O 1
ATOM 664 N N . ILE A 1 87 ? 7.476 11.270 1.810 1.00 98.19 87 ILE A N 1
ATOM 665 C CA . ILE A 1 87 ? 8.139 10.902 0.570 1.00 98.19 87 ILE A CA 1
ATOM 666 C C . ILE A 1 87 ? 8.793 9.531 0.735 1.00 98.19 87 ILE A C 1
ATOM 668 O O . ILE A 1 87 ? 9.341 9.209 1.791 1.00 98.19 87 ILE A O 1
ATOM 672 N N . ALA A 1 88 ? 8.738 8.727 -0.318 1.00 97.62 88 ALA A N 1
ATOM 673 C CA . ALA A 1 88 ? 9.420 7.446 -0.424 1.00 97.62 88 ALA A CA 1
ATOM 674 C C . ALA A 1 88 ? 10.246 7.444 -1.710 1.00 97.62 88 ALA A C 1
ATOM 676 O O . ALA A 1 88 ? 9.736 7.752 -2.780 1.00 97.62 88 ALA A O 1
ATOM 677 N N . LEU A 1 89 ? 11.524 7.122 -1.601 1.00 96.88 89 LEU A N 1
ATOM 678 C CA . LEU A 1 89 ? 12.488 7.150 -2.689 1.00 96.88 89 LEU A CA 1
ATOM 679 C C . LEU A 1 89 ? 13.215 5.814 -2.734 1.00 96.88 89 LEU A C 1
ATOM 681 O O . LEU A 1 89 ? 13.557 5.271 -1.681 1.00 96.88 89 LEU A O 1
ATOM 685 N N . SER A 1 90 ? 13.526 5.320 -3.925 1.00 96.50 90 SER A N 1
ATOM 686 C CA . SER A 1 90 ? 14.514 4.258 -4.073 1.00 96.50 90 SER A CA 1
ATOM 687 C C . SER A 1 90 ? 15.334 4.385 -5.333 1.00 96.50 90 SER A C 1
ATOM 689 O O . SER A 1 90 ? 14.863 4.900 -6.343 1.00 96.50 90 SER A O 1
ATOM 691 N N . PHE A 1 91 ? 16.547 3.862 -5.247 1.00 95.38 91 PHE A N 1
ATOM 692 C CA . PHE A 1 91 ? 17.489 3.746 -6.340 1.00 95.38 91 PHE A CA 1
ATOM 693 C C . PHE A 1 91 ? 18.097 2.347 -6.311 1.00 95.38 91 PHE A C 1
ATOM 695 O O . PHE A 1 91 ? 18.585 1.898 -5.271 1.00 95.38 91 PHE A O 1
ATOM 702 N N . GLU A 1 92 ? 18.062 1.672 -7.446 1.00 94.06 92 GLU A N 1
ATOM 703 C CA . GLU A 1 92 ? 18.646 0.356 -7.655 1.00 94.06 92 GLU A CA 1
ATOM 704 C C . GLU A 1 92 ? 19.466 0.405 -8.948 1.00 94.06 92 GLU A C 1
ATOM 706 O O . GLU A 1 92 ? 18.891 0.601 -10.021 1.00 94.06 92 GLU A O 1
ATOM 711 N N . PRO A 1 93 ? 20.804 0.318 -8.866 1.00 91.12 93 PRO A N 1
ATOM 712 C CA . PRO A 1 93 ? 21.635 0.299 -10.058 1.00 91.12 93 PRO A CA 1
ATOM 713 C C . PRO A 1 93 ? 21.401 -0.993 -10.847 1.00 91.12 93 PRO A C 1
ATOM 715 O O . PRO A 1 93 ? 21.050 -2.016 -10.271 1.00 91.12 93 PRO A O 1
ATOM 718 N N . THR A 1 94 ? 21.633 -0.939 -12.153 1.00 84.62 94 THR A N 1
ATOM 719 C CA . THR A 1 94 ? 21.790 -2.117 -13.016 1.00 84.62 94 THR A CA 1
ATOM 720 C C . THR A 1 94 ? 22.947 -1.851 -13.988 1.00 84.62 94 THR A C 1
ATOM 722 O O . THR A 1 94 ? 23.500 -0.748 -13.983 1.00 84.62 94 THR A O 1
ATOM 725 N N . ASP A 1 95 ? 23.318 -2.826 -14.824 1.00 82.38 95 ASP A N 1
ATOM 726 C CA . ASP A 1 95 ? 24.412 -2.695 -15.803 1.00 82.38 95 ASP A CA 1
ATOM 727 C C . ASP A 1 95 ? 24.244 -1.502 -16.759 1.00 82.38 95 ASP A C 1
ATOM 729 O O . ASP A 1 95 ? 25.226 -0.933 -17.235 1.00 82.38 95 ASP A O 1
ATOM 733 N N . THR A 1 96 ? 23.000 -1.142 -17.078 1.00 80.19 96 THR A N 1
ATOM 734 C CA . THR A 1 96 ? 22.674 -0.172 -18.139 1.00 80.19 96 THR A CA 1
ATOM 735 C C . THR A 1 96 ? 21.669 0.875 -17.682 1.00 80.19 96 THR A C 1
ATOM 737 O O . THR A 1 96 ? 21.890 2.065 -17.896 1.00 80.19 96 THR A O 1
ATOM 740 N N . ASP A 1 97 ? 20.620 0.443 -16.987 1.00 86.19 97 ASP A N 1
ATOM 741 C CA . ASP A 1 97 ? 19.411 1.222 -16.757 1.00 86.19 97 ASP A CA 1
ATOM 742 C C . ASP A 1 97 ? 18.991 1.145 -15.277 1.00 86.19 97 ASP A C 1
ATOM 744 O O . ASP A 1 97 ? 18.377 0.164 -14.839 1.00 86.19 97 ASP A O 1
ATOM 748 N N . PRO A 1 98 ? 19.365 2.130 -14.439 1.00 90.75 98 PRO A N 1
ATOM 749 C CA . PRO A 1 98 ? 19.034 2.093 -13.022 1.00 90.75 98 PRO A CA 1
ATOM 750 C C . PRO A 1 98 ? 17.527 2.253 -12.805 1.00 90.75 98 PRO A C 1
ATOM 752 O O . PRO A 1 98 ? 16.890 3.125 -13.393 1.00 90.75 98 PRO A O 1
ATOM 755 N N . THR A 1 99 ? 16.971 1.480 -11.874 1.00 93.75 99 THR A N 1
ATOM 756 C CA . THR A 1 99 ? 15.578 1.641 -11.453 1.00 93.75 99 THR A CA 1
ATOM 757 C C . THR A 1 99 ? 15.459 2.689 -10.351 1.00 93.75 99 THR A C 1
ATOM 759 O O . THR A 1 99 ? 16.137 2.633 -9.323 1.00 93.75 99 THR A O 1
ATOM 762 N N . GLN A 1 100 ? 14.551 3.641 -10.539 1.00 96.12 100 GLN A N 1
ATOM 763 C CA . GLN A 1 100 ? 14.257 4.720 -9.607 1.00 96.12 100 GLN A CA 1
ATOM 764 C C . GLN A 1 100 ? 12.772 4.754 -9.281 1.00 96.12 100 GLN A C 1
ATOM 766 O O . GLN A 1 100 ? 11.923 4.640 -10.161 1.00 96.12 100 GLN A O 1
ATOM 771 N N . VAL A 1 101 ? 12.446 4.963 -8.009 1.00 97.50 101 VAL A N 1
ATOM 772 C CA . VAL A 1 101 ? 11.065 5.165 -7.561 1.00 97.50 101 VAL A CA 1
ATOM 773 C C . VAL A 1 101 ? 10.998 6.430 -6.729 1.00 97.50 101 VAL A C 1
ATOM 775 O O . VAL A 1 101 ? 11.801 6.618 -5.819 1.00 97.50 101 VAL A O 1
ATOM 778 N N . LEU A 1 102 ? 10.020 7.281 -7.025 1.00 98.00 102 LEU A N 1
ATOM 779 C CA . LEU A 1 102 ? 9.677 8.461 -6.240 1.00 98.00 102 LEU A CA 1
ATOM 780 C C . LEU A 1 102 ? 8.182 8.430 -5.938 1.00 98.00 102 LEU A C 1
ATOM 782 O O . LEU A 1 102 ? 7.354 8.498 -6.842 1.00 98.00 102 LEU A O 1
ATOM 786 N N . GLY A 1 103 ? 7.846 8.362 -4.659 1.00 98.19 103 GLY A N 1
ATOM 787 C CA . GLY A 1 103 ? 6.493 8.411 -4.139 1.00 98.19 103 GLY A CA 1
ATOM 788 C C . GLY A 1 103 ? 6.290 9.591 -3.202 1.00 98.19 103 GLY A C 1
ATOM 789 O O . GLY A 1 103 ? 7.149 9.896 -2.377 1.00 98.19 103 GLY A O 1
ATOM 790 N N . VAL A 1 104 ? 5.123 10.214 -3.299 1.00 98.69 104 VAL A N 1
ATOM 791 C CA . VAL A 1 104 ? 4.583 11.160 -2.320 1.00 98.69 104 VAL A CA 1
ATOM 792 C C . VAL A 1 104 ? 3.273 10.597 -1.794 1.00 98.69 104 VAL A C 1
ATOM 794 O O . VAL A 1 104 ? 2.502 9.987 -2.537 1.00 98.69 104 VAL A O 1
ATOM 797 N N . PHE A 1 105 ? 3.005 10.778 -0.510 1.00 98.69 105 PHE A N 1
ATOM 798 C CA . PHE A 1 105 ? 1.781 10.273 0.094 1.00 98.69 105 PHE A CA 1
ATOM 799 C C . PHE A 1 105 ? 1.339 11.125 1.270 1.00 98.69 105 PHE A C 1
ATOM 801 O O . PHE A 1 105 ? 2.119 11.878 1.854 1.00 98.69 105 PHE A O 1
ATOM 808 N N . GLY A 1 106 ? 0.083 10.949 1.655 1.00 98.62 106 GLY A N 1
ATOM 809 C CA . GLY A 1 106 ? -0.442 11.493 2.892 1.00 98.62 106 GLY A CA 1
ATOM 810 C C . GLY A 1 106 ? -1.742 10.830 3.307 1.00 98.62 106 GLY A C 1
ATOM 811 O O . GLY A 1 106 ? -2.386 10.118 2.535 1.00 98.62 106 GLY A O 1
ATOM 812 N N . GLY A 1 107 ? -2.127 11.064 4.550 1.00 98.50 107 GLY A N 1
ATOM 813 C CA . GLY A 1 107 ? -3.381 10.578 5.091 1.00 98.50 107 GLY A CA 1
ATOM 814 C C . GLY A 1 107 ? -3.806 11.339 6.331 1.00 98.50 107 GLY A C 1
ATOM 815 O O . GLY A 1 107 ? -3.004 11.995 6.992 1.00 98.50 107 GLY A O 1
ATOM 816 N N . VAL A 1 108 ? -5.088 11.223 6.653 1.00 98.50 108 VAL A N 1
ATOM 817 C CA . VAL A 1 108 ? -5.692 11.802 7.849 1.00 98.50 108 VAL A CA 1
ATOM 818 C C . VAL A 1 108 ? -6.660 10.805 8.478 1.00 98.50 108 VAL A C 1
ATOM 820 O O . VAL A 1 108 ? -7.416 10.114 7.792 1.00 98.50 108 VAL A O 1
ATOM 823 N N . GLN A 1 109 ? -6.617 10.726 9.804 1.00 98.19 109 GLN A N 1
ATOM 824 C CA . GLN A 1 109 ? -7.638 10.121 10.645 1.00 98.19 109 GLN A CA 1
ATOM 825 C C . GLN A 1 109 ? -8.395 11.246 11.344 1.00 98.19 109 GLN A C 1
ATOM 827 O O . GLN A 1 109 ? -7.793 12.057 12.050 1.00 98.19 109 GLN A O 1
ATOM 832 N N . PHE A 1 110 ? -9.715 11.264 11.193 1.00 97.25 110 PHE A N 1
ATOM 833 C CA . PHE A 1 110 ? -10.593 12.172 11.914 1.00 97.25 110 PHE A CA 1
ATOM 834 C C . PHE A 1 110 ? -11.857 11.438 12.366 1.00 97.25 110 PHE A C 1
ATOM 836 O O . PHE A 1 110 ? -12.710 11.059 11.562 1.00 97.25 110 PHE A O 1
ATOM 843 N N . ASN A 1 111 ? -11.977 11.235 13.676 1.00 95.50 111 ASN A N 1
ATOM 844 C CA . ASN A 1 111 ? -13.027 10.461 14.325 1.00 95.50 111 ASN A CA 1
ATOM 845 C C . ASN A 1 111 ? -13.133 9.059 13.706 1.00 95.50 111 ASN A C 1
ATOM 847 O O . ASN A 1 111 ? -12.197 8.269 13.807 1.00 95.50 111 ASN A O 1
ATOM 851 N N . VAL A 1 112 ? -14.248 8.756 13.044 1.00 95.88 112 VAL A N 1
ATOM 852 C CA . VAL A 1 112 ? -14.526 7.464 12.403 1.00 95.88 112 VAL A CA 1
ATOM 853 C C . VAL A 1 112 ? -14.020 7.364 10.960 1.00 95.88 112 VAL A C 1
ATOM 855 O O . VAL A 1 112 ? -14.069 6.281 10.379 1.00 95.88 112 VAL A O 1
ATOM 858 N N . LEU A 1 113 ? -13.545 8.468 10.375 1.00 97.38 113 LEU A N 1
ATOM 859 C CA . LEU A 1 113 ? -13.095 8.547 8.987 1.00 97.38 113 LEU A CA 1
ATOM 860 C C . LEU A 1 113 ? -11.567 8.467 8.906 1.00 97.38 113 LEU A C 1
ATOM 862 O O . LEU A 1 113 ? -10.863 9.252 9.541 1.00 97.38 113 LEU A O 1
ATOM 866 N N . ARG A 1 114 ? -11.058 7.570 8.061 1.00 98.06 114 ARG A N 1
ATOM 867 C CA . ARG A 1 114 ? -9.659 7.560 7.617 1.00 98.06 114 ARG A CA 1
ATOM 868 C C . ARG A 1 114 ? -9.622 7.723 6.112 1.00 98.06 114 ARG A C 1
ATOM 870 O O . ARG A 1 114 ? -10.276 6.953 5.415 1.00 98.06 114 ARG A O 1
ATOM 877 N N . VAL A 1 115 ? -8.818 8.647 5.609 1.00 98.50 115 VAL A N 1
ATOM 878 C CA . VAL A 1 115 ? -8.552 8.776 4.171 1.00 98.50 115 VAL A CA 1
ATOM 879 C C . VAL A 1 115 ? -7.060 8.933 3.933 1.00 98.50 115 VAL A C 1
ATOM 881 O O . VAL A 1 115 ? -6.334 9.445 4.784 1.00 98.50 115 VAL A O 1
ATOM 884 N N . GLY A 1 116 ? -6.596 8.481 2.779 1.00 98.50 116 GLY A N 1
ATOM 885 C CA . GLY A 1 116 ? -5.225 8.670 2.347 1.00 98.50 116 GLY A CA 1
ATOM 886 C C . GLY A 1 116 ? -5.100 8.578 0.840 1.00 98.50 116 GLY A C 1
ATOM 887 O O . GLY A 1 116 ? -5.998 8.101 0.143 1.00 98.50 116 GLY A O 1
ATOM 888 N N . GLY A 1 117 ? -3.974 9.070 0.352 1.00 98.69 117 GLY A N 1
ATOM 889 C CA . GLY A 1 117 ? -3.643 9.051 -1.055 1.00 98.69 117 GLY A CA 1
ATOM 890 C C . GLY A 1 117 ? -2.145 8.992 -1.274 1.00 98.69 117 GLY A C 1
ATOM 891 O O . GLY A 1 117 ? -1.357 9.415 -0.425 1.00 98.69 117 GLY A O 1
ATOM 892 N N . GLU A 1 118 ? -1.761 8.456 -2.422 1.00 98.69 118 GLU A N 1
ATOM 893 C CA . GLU A 1 118 ? -0.372 8.387 -2.850 1.00 98.69 118 GLU A CA 1
ATOM 894 C C . GLU A 1 118 ? -0.248 8.555 -4.360 1.00 98.69 118 GLU A C 1
ATOM 896 O O . GLU A 1 118 ? -1.113 8.129 -5.124 1.00 98.69 118 GLU A O 1
ATOM 901 N N . PHE A 1 119 ? 0.846 9.185 -4.773 1.00 98.62 119 PHE A N 1
ATOM 902 C CA . PHE A 1 119 ? 1.294 9.268 -6.153 1.00 98.62 119 PHE A CA 1
ATOM 903 C C . PHE A 1 119 ? 2.717 8.734 -6.213 1.00 98.62 119 PHE A C 1
ATOM 905 O O . PHE A 1 119 ? 3.563 9.139 -5.418 1.00 98.62 119 PHE A O 1
ATOM 912 N N . THR A 1 120 ? 2.984 7.840 -7.155 1.00 98.44 120 THR A N 1
ATOM 913 C CA . THR A 1 120 ? 4.291 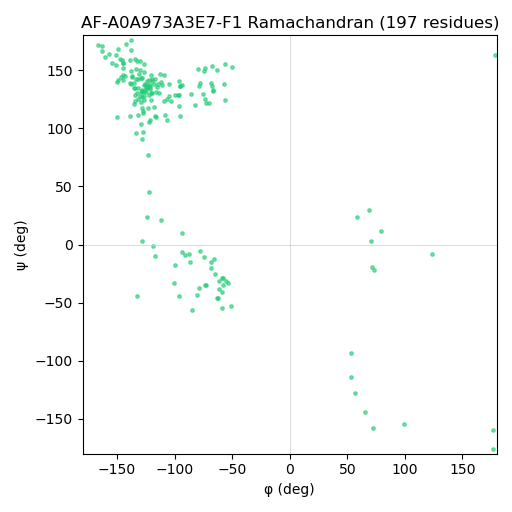7.219 -7.334 1.00 98.44 120 THR A CA 1
ATOM 914 C C . THR A 1 120 ? 4.676 7.214 -8.798 1.00 98.44 120 THR A C 1
ATOM 916 O O . THR A 1 120 ? 3.886 6.828 -9.654 1.00 98.44 120 THR A O 1
ATOM 919 N N . LYS A 1 121 ? 5.917 7.592 -9.081 1.00 98.31 121 LYS A N 1
ATOM 920 C CA . LYS A 1 121 ? 6.560 7.426 -10.376 1.00 98.31 121 LYS A CA 1
ATOM 921 C C . LYS A 1 121 ? 7.668 6.384 -10.252 1.00 98.31 121 LYS A C 1
ATOM 923 O O . LYS A 1 121 ? 8.414 6.406 -9.273 1.00 98.31 121 LYS A O 1
ATOM 928 N N . LYS A 1 122 ? 7.766 5.494 -11.235 1.00 97.44 122 LYS A N 1
ATOM 929 C CA . LYS A 1 122 ? 8.869 4.547 -11.390 1.00 97.44 122 LYS A CA 1
ATOM 930 C C . LYS A 1 122 ? 9.481 4.733 -12.762 1.00 97.44 122 LYS A C 1
ATOM 932 O O . LYS A 1 122 ? 8.753 4.830 -13.743 1.00 97.44 122 LYS A O 1
ATOM 937 N N . ASP A 1 123 ? 10.798 4.764 -12.792 1.00 96.00 123 ASP A N 1
ATOM 938 C CA . ASP A 1 123 ? 11.601 4.731 -14.001 1.00 96.00 123 ASP A CA 1
ATOM 939 C C . ASP A 1 123 ? 12.504 3.501 -13.917 1.00 96.00 123 ASP A C 1
ATOM 941 O O . ASP A 1 123 ? 13.174 3.332 -12.903 1.00 96.00 123 ASP A O 1
ATOM 945 N N . ASP A 1 124 ? 12.470 2.610 -14.902 1.00 90.94 124 ASP A N 1
ATOM 946 C CA . ASP A 1 124 ? 13.365 1.443 -14.978 1.00 90.94 124 ASP A CA 1
ATOM 947 C C . ASP A 1 124 ? 14.372 1.553 -16.134 1.00 90.94 124 ASP A C 1
ATOM 949 O O . ASP A 1 124 ? 14.902 0.548 -16.600 1.00 90.94 124 ASP A O 1
ATOM 953 N N . GLY A 1 125 ? 14.603 2.785 -16.608 1.00 85.75 125 GLY A N 1
ATOM 954 C CA . GLY A 1 125 ? 15.470 3.158 -17.727 1.00 85.75 125 GLY A CA 1
ATOM 955 C C . GLY A 1 125 ? 14.917 2.807 -19.110 1.00 85.75 125 GLY A C 1
ATOM 956 O O . GLY A 1 125 ? 15.244 3.481 -20.084 1.00 85.75 125 GLY A O 1
ATOM 957 N N . THR A 1 126 ? 13.988 1.850 -19.202 1.00 87.38 126 THR A N 1
ATOM 958 C CA . THR A 1 126 ? 13.221 1.595 -20.431 1.00 87.38 126 THR A CA 1
ATOM 959 C C . THR A 1 126 ? 11.861 2.292 -20.404 1.00 87.38 126 THR A C 1
ATOM 961 O O . THR A 1 126 ? 11.452 2.902 -21.393 1.00 87.38 126 THR A O 1
ATOM 964 N N . ASN A 1 127 ? 11.148 2.212 -19.280 1.00 91.31 127 ASN A N 1
ATOM 965 C CA . ASN A 1 127 ? 9.789 2.712 -19.125 1.00 91.31 127 ASN A CA 1
ATOM 966 C C . ASN A 1 127 ? 9.672 3.659 -17.932 1.00 91.31 127 ASN A C 1
ATOM 968 O O . ASN A 1 127 ? 10.305 3.484 -16.891 1.00 91.31 127 ASN A O 1
ATOM 972 N N . SER A 1 128 ? 8.769 4.631 -18.062 1.00 95.69 128 SER A N 1
ATOM 973 C CA . SER A 1 128 ? 8.435 5.579 -17.002 1.00 95.69 128 SER A CA 1
ATOM 974 C C . SER A 1 128 ? 6.941 5.480 -16.704 1.00 95.69 128 SER A C 1
ATOM 976 O O . SER A 1 128 ? 6.119 5.952 -17.484 1.00 95.69 128 SER A O 1
ATOM 978 N N . THR A 1 129 ? 6.591 4.857 -15.580 1.00 97.69 129 THR A N 1
ATOM 979 C CA . THR A 1 129 ? 5.205 4.518 -15.219 1.00 97.69 129 THR A CA 1
ATOM 980 C C . THR A 1 129 ? 4.735 5.320 -14.009 1.00 97.69 129 THR A C 1
ATOM 982 O O . THR A 1 129 ? 5.507 5.617 -13.085 1.00 97.69 129 THR A O 1
ATOM 985 N N . THR A 1 130 ? 3.446 5.659 -13.964 1.00 98.25 130 THR A N 1
ATOM 986 C CA . THR A 1 130 ? 2.837 6.402 -12.850 1.00 98.25 130 THR A CA 1
ATOM 987 C C . THR A 1 130 ? 1.705 5.626 -12.192 1.00 98.25 130 THR A C 1
ATOM 989 O O . THR A 1 130 ? 0.948 4.903 -12.833 1.00 98.25 130 THR A O 1
ATOM 992 N N . LEU A 1 131 ? 1.580 5.804 -10.881 1.00 98.44 131 LEU A N 1
ATOM 993 C CA . LEU A 1 131 ? 0.565 5.179 -10.052 1.00 98.44 131 LEU A CA 1
ATOM 994 C C . LEU A 1 131 ? -0.016 6.221 -9.107 1.00 98.44 131 LEU A C 1
ATOM 996 O O . LEU A 1 131 ? 0.702 6.784 -8.284 1.00 98.44 131 LEU A O 1
ATOM 1000 N N . THR A 1 132 ? -1.321 6.441 -9.189 1.00 98.62 132 THR A N 1
ATOM 1001 C CA . THR A 1 132 ? -2.073 7.241 -8.220 1.00 98.62 132 THR A CA 1
ATOM 1002 C C . THR A 1 132 ? -3.044 6.339 -7.485 1.00 98.62 132 THR A C 1
ATOM 1004 O O . THR A 1 132 ? -3.695 5.504 -8.100 1.00 98.62 132 THR A O 1
ATOM 1007 N N . SER A 1 133 ? -3.175 6.506 -6.176 1.00 98.69 133 SER A N 1
ATOM 1008 C CA . SER A 1 133 ? -4.151 5.768 -5.385 1.00 98.69 133 SER A CA 1
ATOM 1009 C C . SER A 1 133 ? -4.819 6.675 -4.366 1.00 98.69 133 SER A C 1
ATOM 1011 O O . SER A 1 133 ? -4.158 7.479 -3.712 1.00 98.69 133 SER A O 1
ATOM 1013 N N . LEU A 1 134 ? -6.125 6.501 -4.198 1.00 98.81 134 LEU A N 1
ATOM 1014 C CA . LEU A 1 134 ? -6.940 7.112 -3.156 1.00 98.81 134 LEU A CA 1
ATOM 1015 C C . LEU A 1 134 ? -7.681 6.010 -2.413 1.00 98.81 134 LEU A C 1
ATOM 1017 O O . LEU A 1 134 ? -8.296 5.138 -3.023 1.00 98.81 134 LEU A O 1
ATOM 1021 N N . TYR A 1 135 ? -7.655 6.049 -1.089 1.00 98.69 135 TYR A N 1
ATOM 1022 C CA . TYR A 1 135 ? -8.337 5.061 -0.267 1.00 98.69 135 TYR A CA 1
ATOM 1023 C C . TYR A 1 135 ? -8.882 5.660 1.016 1.00 98.69 135 TYR A C 1
ATOM 1025 O O . TYR A 1 135 ? -8.407 6.675 1.524 1.00 98.69 135 TYR A O 1
ATOM 1033 N N . GLY A 1 136 ? -9.867 4.979 1.587 1.00 98.06 136 GLY A N 1
ATOM 1034 C CA . GLY A 1 136 ? -10.414 5.369 2.867 1.00 98.06 136 GLY A CA 1
ATOM 1035 C C . GLY A 1 136 ? -11.286 4.308 3.504 1.00 98.06 136 GLY A C 1
ATOM 1036 O O . GLY A 1 136 ? -11.613 3.276 2.913 1.00 98.06 136 GLY A O 1
ATOM 1037 N N . ASN A 1 137 ? -11.646 4.581 4.750 1.00 97.81 137 ASN A N 1
ATOM 1038 C CA . ASN A 1 137 ? -12.670 3.846 5.460 1.00 97.81 137 ASN A CA 1
ATOM 1039 C C . ASN A 1 137 ? -13.478 4.744 6.385 1.00 97.81 137 ASN A C 1
ATOM 1041 O O . ASN A 1 137 ? -13.007 5.784 6.845 1.00 97.81 137 ASN A O 1
ATOM 1045 N N . PHE A 1 138 ? -14.688 4.283 6.668 1.00 97.25 138 PHE A N 1
ATOM 1046 C CA . PHE A 1 138 ? -15.612 4.896 7.602 1.00 97.25 138 PHE A CA 1
ATOM 1047 C C . PHE A 1 138 ? -16.083 3.838 8.599 1.00 97.25 138 PHE A C 1
ATOM 1049 O O . PHE A 1 138 ? -16.762 2.881 8.223 1.00 97.25 138 PHE A O 1
ATOM 1056 N N . THR A 1 139 ? -15.693 3.992 9.862 1.00 96.31 139 THR A N 1
ATOM 1057 C CA . THR A 1 139 ? -16.075 3.079 10.947 1.00 96.31 139 THR A CA 1
ATOM 1058 C C . THR A 1 139 ? -17.527 3.324 11.364 1.00 96.31 139 THR A C 1
ATOM 1060 O O . THR A 1 139 ? -17.921 4.453 11.649 1.00 96.31 139 THR A O 1
ATOM 1063 N N . VAL A 1 140 ? -18.324 2.259 11.428 1.00 96.38 140 VAL A N 1
ATOM 1064 C CA . VAL A 1 140 ? -19.728 2.265 11.855 1.00 96.38 140 VAL A CA 1
ATOM 1065 C C . VAL A 1 140 ? -19.854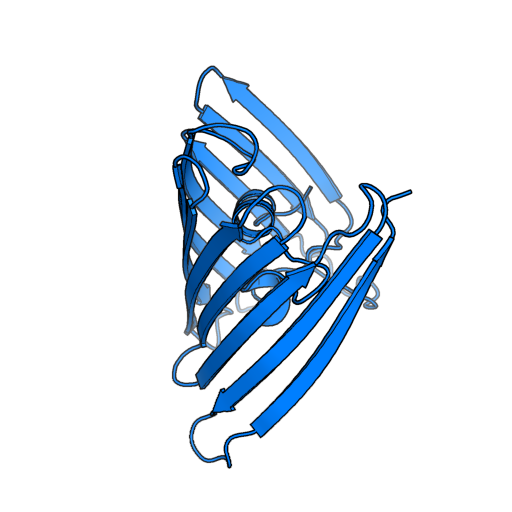 1.415 13.119 1.00 96.38 140 VAL A C 1
ATOM 1067 O O . VAL A 1 140 ? -19.715 0.193 13.081 1.00 96.38 140 VAL A O 1
ATOM 1070 N N . GLY A 1 141 ? -20.122 2.060 14.256 1.00 92.88 141 GLY A N 1
ATOM 1071 C CA . GLY A 1 141 ? -20.162 1.379 15.552 1.00 92.88 141 GLY A CA 1
ATOM 1072 C C . GLY A 1 141 ? -18.789 0.832 15.962 1.00 92.88 141 GLY A C 1
ATOM 1073 O O . GLY A 1 141 ? -17.767 1.466 15.711 1.00 92.88 141 GLY A O 1
ATOM 1074 N N . SER A 1 142 ? -18.761 -0.331 16.616 1.00 89.62 142 SER A N 1
ATOM 1075 C CA . SER A 1 142 ? -17.527 -0.954 17.127 1.00 89.62 142 SER A CA 1
ATOM 1076 C C . SER A 1 142 ? -16.968 -2.072 16.242 1.00 89.62 142 SER A C 1
ATOM 1078 O O . SER A 1 142 ? -15.805 -2.441 16.393 1.00 89.62 142 SER A O 1
ATOM 1080 N N . SER A 1 143 ? -17.775 -2.620 15.332 1.00 93.62 143 SER A N 1
ATOM 1081 C CA . SER A 1 143 ? -17.482 -3.883 14.643 1.00 93.62 143 SER A CA 1
ATOM 1082 C C . SER A 1 143 ? -17.577 -3.808 13.121 1.00 93.62 143 SER A C 1
ATOM 1084 O O . SER A 1 143 ? -17.393 -4.826 12.463 1.00 93.62 143 SER A O 1
ATOM 1086 N N . LEU A 1 144 ? -17.841 -2.644 12.523 1.00 97.06 144 LEU A N 1
ATOM 1087 C CA . LEU A 1 144 ? -17.986 -2.520 11.072 1.00 97.06 144 LEU A CA 1
ATOM 1088 C C . LEU A 1 144 ? -17.204 -1.321 10.534 1.00 97.06 144 LEU A C 1
ATOM 1090 O O . LEU A 1 144 ? -17.179 -0.258 11.147 1.00 97.06 144 LEU A O 1
ATOM 1094 N N . ALA A 1 145 ? -16.602 -1.467 9.358 1.00 97.62 145 ALA A N 1
ATOM 1095 C CA . ALA A 1 145 ? -16.076 -0.348 8.585 1.00 97.62 145 ALA A CA 1
ATOM 1096 C C . ALA A 1 145 ? -16.458 -0.487 7.110 1.00 97.62 145 ALA A C 1
ATOM 1098 O O . ALA A 1 145 ? -16.296 -1.559 6.531 1.00 97.62 145 ALA A O 1
ATOM 1099 N N . LEU A 1 146 ? -16.928 0.597 6.497 1.00 98.44 146 LEU A N 1
ATOM 1100 C CA . LEU A 1 146 ? -17.037 0.705 5.043 1.00 98.44 146 LEU A CA 1
ATOM 1101 C C . LEU A 1 146 ? -15.654 1.020 4.486 1.00 98.44 146 LEU A C 1
ATOM 1103 O O . LEU A 1 146 ? -14.959 1.861 5.054 1.00 98.44 146 LEU A O 1
ATOM 1107 N N . ILE A 1 147 ? -15.253 0.368 3.400 1.00 98.38 147 ILE A N 1
ATOM 1108 C CA . ILE A 1 147 ? -13.920 0.527 2.812 1.00 98.38 147 ILE A CA 1
ATOM 1109 C C . ILE A 1 147 ? -14.015 0.829 1.320 1.00 98.38 147 ILE A C 1
ATOM 1111 O O . ILE A 1 147 ? -14.863 0.281 0.612 1.00 98.38 147 ILE A O 1
ATOM 1115 N N . GLY A 1 148 ? -13.113 1.684 0.846 1.00 98.62 148 GLY A N 1
ATOM 1116 C CA . GLY A 1 148 ? -13.015 2.060 -0.556 1.00 98.62 148 GLY A CA 1
ATOM 1117 C C . GLY A 1 148 ? -11.573 2.323 -0.966 1.00 98.62 148 GLY A C 1
ATOM 1118 O O . GLY A 1 148 ? -10.785 2.850 -0.177 1.00 98.62 148 GLY A O 1
ATOM 1119 N N . ARG A 1 149 ? -11.232 1.955 -2.199 1.00 98.75 149 ARG A N 1
ATOM 1120 C CA . ARG A 1 149 ? -9.953 2.278 -2.830 1.00 98.75 149 ARG A CA 1
ATOM 1121 C C . ARG A 1 149 ? -10.110 2.390 -4.340 1.00 98.75 149 ARG A C 1
ATOM 1123 O O . ARG A 1 149 ? -10.813 1.580 -4.935 1.00 98.75 149 ARG A O 1
ATOM 1130 N N . LEU A 1 150 ? -9.433 3.369 -4.920 1.00 98.62 150 LEU A N 1
ATOM 1131 C CA . LEU A 1 150 ? -9.262 3.571 -6.350 1.00 98.62 150 LEU A CA 1
ATOM 1132 C C . LEU A 1 150 ? -7.768 3.691 -6.625 1.00 98.62 150 LEU A C 1
ATOM 1134 O O . LEU A 1 150 ? -7.121 4.578 -6.072 1.00 98.62 150 LEU A O 1
ATOM 1138 N N . ASP A 1 151 ? -7.269 2.853 -7.518 1.00 98.56 151 ASP A N 1
ATOM 1139 C CA . ASP A 1 151 ? -5.943 2.974 -8.101 1.00 98.56 151 ASP A CA 1
ATOM 1140 C C . ASP A 1 151 ? -6.086 3.337 -9.581 1.00 98.56 151 ASP A C 1
ATOM 1142 O O . ASP A 1 151 ? -6.946 2.798 -10.283 1.00 98.56 151 ASP A O 1
ATOM 1146 N N . VAL A 1 152 ? -5.217 4.227 -10.045 1.00 98.19 152 VAL A N 1
ATOM 1147 C CA . VAL A 1 152 ? -4.992 4.538 -11.455 1.00 98.19 152 VAL A CA 1
ATOM 1148 C C . VAL A 1 152 ? -3.523 4.258 -11.738 1.00 98.19 152 VAL A C 1
ATOM 1150 O O . VAL A 1 152 ? -2.651 4.985 -11.255 1.00 98.19 152 VAL A O 1
ATOM 1153 N N . TYR A 1 153 ? -3.258 3.179 -12.465 1.00 97.06 153 TYR A N 1
ATOM 1154 C CA . TYR A 1 153 ? -1.924 2.784 -12.902 1.00 97.06 153 TYR A CA 1
ATOM 1155 C C . TYR A 1 153 ? -1.803 3.074 -14.392 1.00 97.06 153 TYR A C 1
ATOM 1157 O O . TYR A 1 153 ? -2.445 2.419 -15.204 1.00 97.06 153 TYR A O 1
ATOM 1165 N N . GLU A 1 154 ? -1.038 4.105 -14.741 1.00 94.38 154 GLU A N 1
ATOM 1166 C CA . GLU A 1 154 ? -1.013 4.699 -16.078 1.00 94.38 154 GLU A CA 1
ATOM 1167 C C . GLU A 1 154 ? -2.423 5.092 -16.560 1.00 94.38 154 GLU A C 1
ATOM 1169 O O . GLU A 1 154 ? -2.904 6.182 -16.244 1.00 94.38 154 GLU A O 1
ATOM 1174 N N . LYS A 1 155 ? -3.102 4.206 -17.292 1.00 92.62 155 LYS A N 1
ATOM 1175 C CA . LYS A 1 155 ? -4.494 4.367 -17.743 1.00 92.62 155 LYS A CA 1
ATOM 1176 C C . LYS A 1 155 ? -5.439 3.305 -17.181 1.00 92.62 155 LYS A C 1
ATOM 1178 O O . LYS A 1 155 ? -6.656 3.455 -17.302 1.00 92.62 155 LYS A O 1
ATOM 1183 N N . ASP A 1 156 ? -4.895 2.272 -16.552 1.00 95.75 156 ASP A N 1
ATOM 1184 C CA . ASP A 1 156 ? -5.648 1.172 -15.979 1.00 95.75 156 ASP A CA 1
ATOM 1185 C C . ASP A 1 156 ? -6.260 1.595 -14.647 1.00 95.75 156 ASP A C 1
ATOM 1187 O O . ASP A 1 156 ? -5.640 2.278 -13.827 1.00 95.75 156 ASP A O 1
ATOM 1191 N N . GLN A 1 157 ? -7.504 1.185 -14.426 1.00 96.62 157 GLN A N 1
ATOM 1192 C CA . GLN A 1 157 ? -8.265 1.526 -13.233 1.00 96.62 157 GLN A CA 1
ATOM 1193 C C . GLN A 1 157 ? -8.581 0.278 -12.429 1.00 96.62 157 GLN A C 1
ATOM 1195 O O . GLN A 1 157 ? -9.139 -0.692 -12.946 1.00 96.62 157 GLN A O 1
ATOM 1200 N N . PHE A 1 158 ? -8.316 0.341 -11.128 1.00 98.06 158 PHE A N 1
ATOM 1201 C CA . PHE A 1 158 ? -8.674 -0.705 -10.185 1.00 98.06 158 PHE A CA 1
ATOM 1202 C C . PHE A 1 158 ? -9.443 -0.121 -9.006 1.00 98.06 158 PHE A C 1
ATOM 1204 O O . PHE A 1 158 ? -8.995 0.818 -8.355 1.00 98.06 158 PHE A O 1
ATOM 1211 N N . ILE A 1 159 ? -10.612 -0.686 -8.714 1.00 98.44 159 ILE A N 1
ATOM 1212 C CA . ILE A 1 159 ? -11.494 -0.223 -7.643 1.00 98.44 159 ILE A CA 1
ATOM 1213 C C . ILE A 1 159 ? -11.766 -1.372 -6.682 1.00 98.44 159 ILE A C 1
ATOM 1215 O O . ILE A 1 159 ? -12.063 -2.489 -7.106 1.00 98.44 159 ILE A O 1
ATOM 1219 N N . ILE A 1 160 ? -11.734 -1.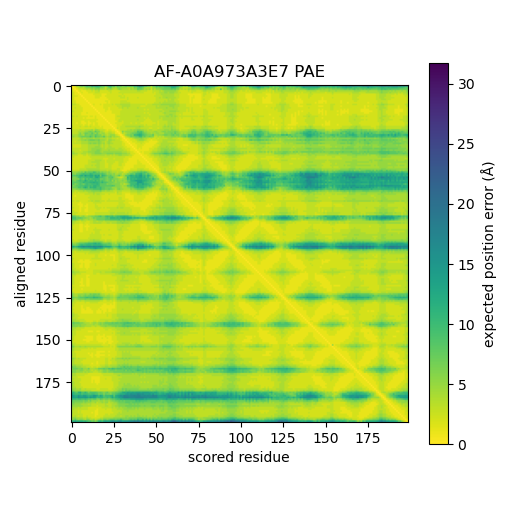073 -5.386 1.00 98.56 160 ILE A N 1
ATOM 1220 C CA . ILE A 1 160 ? -12.251 -1.925 -4.316 1.00 98.56 160 ILE A CA 1
ATOM 1221 C C . ILE A 1 160 ? -13.332 -1.150 -3.572 1.00 98.56 160 ILE A C 1
ATOM 1223 O O . ILE A 1 160 ? -13.097 -0.029 -3.126 1.00 98.56 160 ILE A O 1
ATOM 1227 N N . ALA A 1 161 ? -14.486 -1.777 -3.369 1.00 98.62 161 ALA A N 1
ATOM 1228 C CA . ALA A 1 161 ? -15.515 -1.300 -2.454 1.00 98.62 161 ALA A CA 1
ATOM 1229 C C . ALA A 1 161 ? -16.046 -2.471 -1.627 1.00 98.62 161 ALA A C 1
ATOM 1231 O O . ALA A 1 161 ? -16.240 -3.571 -2.146 1.00 98.62 161 ALA A O 1
ATOM 1232 N N . GLY A 1 162 ? -16.281 -2.268 -0.336 1.00 98.25 162 GLY A N 1
ATOM 1233 C CA . GLY A 1 162 ? -16.801 -3.337 0.510 1.00 98.25 162 GLY A CA 1
ATOM 1234 C C . GLY A 1 162 ? -16.929 -2.945 1.966 1.00 98.25 162 GLY A C 1
ATOM 1235 O O . GLY A 1 162 ? -16.945 -1.762 2.316 1.00 98.25 162 GLY A O 1
ATOM 1236 N N . VAL A 1 163 ? -16.988 -3.962 2.819 1.00 98.25 163 VAL A N 1
ATOM 1237 C CA . VAL A 1 163 ? -17.004 -3.785 4.271 1.00 98.25 163 VAL A CA 1
ATOM 1238 C C . VAL A 1 163 ? -15.916 -4.618 4.925 1.00 98.25 163 VAL A C 1
ATOM 1240 O O . VAL A 1 163 ? -15.492 -5.633 4.384 1.00 98.25 163 VAL A O 1
ATOM 1243 N N . ASN A 1 164 ? -15.487 -4.202 6.109 1.00 97.75 164 ASN A N 1
ATOM 1244 C CA . ASN A 1 164 ? -14.733 -5.021 7.041 1.00 97.75 164 ASN A CA 1
ATOM 1245 C C . ASN A 1 164 ? -15.570 -5.214 8.308 1.00 97.75 164 ASN A C 1
ATOM 1247 O O . ASN A 1 164 ? -15.765 -4.263 9.065 1.00 97.75 164 ASN A O 1
ATOM 1251 N N . TYR A 1 165 ? -16.058 -6.431 8.523 1.00 97.81 165 TYR A N 1
ATOM 1252 C CA . TYR A 1 165 ? -16.797 -6.828 9.714 1.00 97.81 165 TYR A CA 1
ATOM 1253 C C . TYR A 1 165 ? -15.862 -7.516 10.714 1.00 97.81 165 TYR A C 1
ATOM 1255 O O . TYR A 1 165 ? -15.125 -8.437 10.368 1.0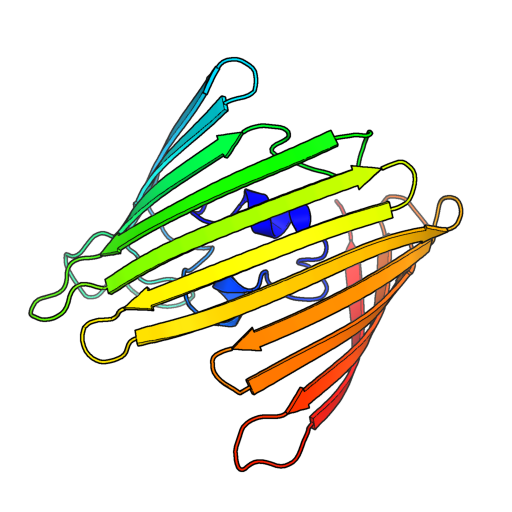0 97.81 165 TYR A O 1
ATOM 1263 N N . MET A 1 166 ? -15.890 -7.054 11.957 1.00 96.12 166 MET A N 1
ATOM 1264 C CA . MET A 1 166 ? -15.029 -7.467 13.060 1.00 96.12 166 MET A CA 1
ATOM 1265 C C . MET A 1 166 ? -15.919 -7.953 14.209 1.00 96.12 166 MET A C 1
ATOM 1267 O O . MET A 1 166 ? -16.161 -7.197 15.153 1.00 96.12 166 MET A O 1
ATOM 1271 N N . PRO A 1 167 ? -16.476 -9.174 14.117 1.00 93.31 167 PRO A N 1
ATOM 1272 C CA . PRO A 1 167 ? -17.351 -9.711 15.162 1.00 93.31 167 PRO A CA 1
ATOM 1273 C C . PRO A 1 167 ? -16.624 -9.842 16.504 1.00 93.31 167 PRO A C 1
ATOM 1275 O O . PRO A 1 167 ? -17.236 -9.676 17.550 1.00 93.31 167 PRO A O 1
ATOM 1278 N N . GLU A 1 168 ? -15.316 -10.096 16.451 1.00 91.94 168 GLU A N 1
ATOM 1279 C CA . GLU A 1 168 ? -14.415 -10.214 17.591 1.00 91.94 168 GLU A CA 1
ATOM 1280 C C . GLU A 1 168 ? -13.092 -9.516 17.269 1.00 91.94 168 GLU A C 1
ATOM 1282 O O . GLU A 1 168 ? -12.724 -9.360 16.102 1.00 91.94 168 GLU A O 1
ATOM 1287 N N . SER A 1 169 ? -12.326 -9.137 18.293 1.00 87.75 169 SER A N 1
ATOM 1288 C CA . SER A 1 169 ? -11.043 -8.430 18.121 1.00 87.75 169 SER A CA 1
ATOM 1289 C C . SER A 1 169 ? -10.014 -9.213 17.286 1.00 87.75 169 SER A C 1
ATOM 1291 O O . SER A 1 169 ? -9.186 -8.614 16.590 1.00 87.75 169 SER A O 1
ATOM 1293 N N . ALA A 1 170 ? -10.100 -10.545 17.327 1.00 94.12 170 ALA A N 1
ATOM 1294 C CA . ALA A 1 170 ? -9.213 -11.469 16.633 1.00 94.12 170 ALA A CA 1
ATOM 1295 C C . ALA A 1 170 ? -9.633 -11.779 15.185 1.00 94.12 170 ALA A C 1
ATOM 1297 O O . ALA A 1 170 ? -8.819 -12.308 14.433 1.00 94.12 170 ALA A O 1
ATOM 1298 N N . LEU A 1 171 ? -10.866 -11.463 14.769 1.00 95.88 171 LEU A N 1
ATOM 1299 C CA . LEU A 1 171 ? -11.404 -11.867 13.466 1.00 95.88 171 LEU A CA 1
ATOM 1300 C C . LEU A 1 171 ? -11.825 -10.660 12.628 1.00 95.88 171 LEU A C 1
ATOM 1302 O O . LEU A 1 171 ? -12.482 -9.735 13.094 1.00 95.88 171 LEU A O 1
ATOM 1306 N N . SER A 1 172 ? -11.470 -10.683 11.351 1.00 97.50 172 SER A N 1
ATOM 1307 C CA . SER A 1 172 ? -11.969 -9.752 10.343 1.00 97.50 172 SER A CA 1
ATOM 1308 C C . SER A 1 172 ? -12.484 -10.523 9.130 1.00 97.50 172 SER A C 1
ATOM 1310 O O . SER A 1 172 ? -11.802 -11.416 8.626 1.00 97.50 172 SER A O 1
ATOM 1312 N N . ILE A 1 173 ? -13.687 -10.171 8.679 1.00 98.25 173 ILE A N 1
ATOM 1313 C CA . ILE A 1 173 ? -14.383 -10.744 7.526 1.00 98.25 173 ILE A CA 1
ATOM 1314 C C . ILE A 1 173 ? -14.699 -9.596 6.574 1.00 98.25 173 ILE A C 1
ATOM 1316 O O . ILE A 1 173 ? -15.440 -8.678 6.928 1.00 98.25 173 ILE A O 1
ATOM 1320 N N . ALA A 1 174 ? -14.146 -9.640 5.366 1.00 98.44 174 ALA A N 1
ATOM 1321 C CA . ALA A 1 174 ? -14.254 -8.540 4.422 1.00 98.44 174 ALA A CA 1
ATOM 1322 C C . ALA A 1 174 ? -14.759 -8.995 3.046 1.00 98.44 174 ALA A C 1
ATOM 1324 O O . ALA A 1 174 ? -13.950 -9.360 2.186 1.00 98.44 174 ALA A O 1
ATOM 1325 N N . PRO A 1 175 ? -16.084 -8.987 2.812 1.00 98.25 175 PRO A N 1
ATOM 1326 C CA . PRO A 1 175 ? -16.637 -9.114 1.475 1.00 98.25 175 PRO A CA 1
ATOM 1327 C C . PRO A 1 175 ? -16.420 -7.806 0.701 1.00 98.25 175 PRO A C 1
ATOM 1329 O O . PRO A 1 175 ? -16.810 -6.720 1.140 1.00 98.25 175 PRO A O 1
ATOM 1332 N N . THR A 1 176 ? -15.786 -7.916 -0.462 1.00 98.62 176 THR A N 1
ATOM 1333 C CA . THR A 1 176 ? -15.435 -6.795 -1.338 1.00 98.62 176 THR A CA 1
ATOM 1334 C C . THR A 1 176 ? -15.832 -7.081 -2.776 1.00 98.62 176 THR A C 1
ATOM 1336 O O . THR A 1 176 ? -15.692 -8.203 -3.263 1.00 98.62 176 THR A O 1
ATOM 1339 N N . ILE A 1 177 ? -16.296 -6.045 -3.464 1.00 98.44 177 ILE A N 1
ATOM 1340 C CA . ILE A 1 177 ? -16.430 -6.014 -4.915 1.00 98.44 177 ILE A CA 1
ATOM 1341 C C . ILE A 1 177 ? -15.177 -5.349 -5.467 1.00 98.44 177 ILE A C 1
ATOM 1343 O O . ILE A 1 177 ? -14.711 -4.335 -4.937 1.00 98.44 177 ILE A O 1
ATOM 1347 N N . ARG A 1 178 ? -14.633 -5.929 -6.532 1.00 97.81 178 ARG A N 1
ATOM 1348 C CA . ARG A 1 178 ? -13.461 -5.415 -7.230 1.00 97.81 178 ARG A CA 1
ATOM 1349 C C . ARG A 1 178 ? -13.771 -5.232 -8.698 1.00 97.81 178 ARG A C 1
ATOM 1351 O O . ARG A 1 178 ? -14.381 -6.108 -9.310 1.00 97.81 178 ARG A O 1
ATOM 1358 N N . TYR A 1 179 ? -13.343 -4.103 -9.234 1.00 97.56 179 TYR A N 1
ATOM 1359 C CA . TYR A 1 179 ? -13.468 -3.763 -10.641 1.00 97.56 179 TYR A CA 1
ATOM 1360 C C . TYR A 1 179 ? -12.083 -3.453 -11.195 1.00 97.56 179 TYR A C 1
ATOM 1362 O O . TYR A 1 179 ? -11.304 -2.766 -10.537 1.00 97.56 179 TYR A O 1
ATOM 1370 N N . SER A 1 180 ? -11.766 -3.978 -12.371 1.00 96.56 180 SER A N 1
ATOM 1371 C CA . SER A 1 180 ? -10.503 -3.726 -13.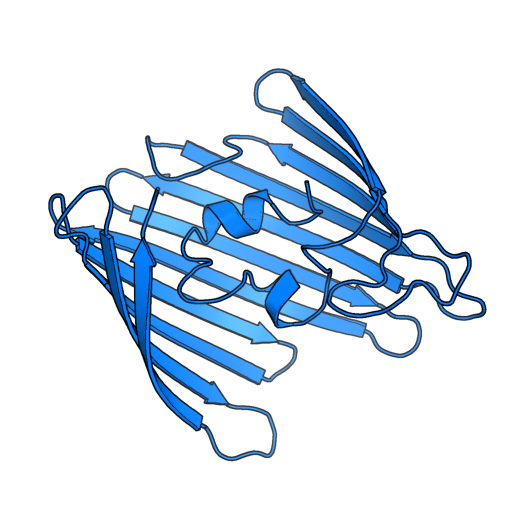068 1.00 96.56 180 SER A CA 1
ATOM 1372 C C . SER A 1 180 ? -10.809 -3.430 -14.524 1.00 96.56 180 SER A C 1
ATOM 1374 O O . SER A 1 180 ? -11.461 -4.244 -15.173 1.00 96.56 180 SER A O 1
ATOM 1376 N N . ALA A 1 181 ? -10.374 -2.282 -15.024 1.00 95.19 181 ALA A N 1
ATOM 1377 C CA . ALA A 1 181 ? -10.508 -1.911 -16.424 1.00 95.19 181 ALA A CA 1
ATOM 1378 C C . ALA A 1 181 ? -9.140 -1.501 -16.944 1.00 95.19 181 ALA A C 1
ATOM 1380 O O . ALA A 1 181 ? -8.597 -0.499 -16.480 1.00 95.19 181 ALA A O 1
ATOM 1381 N N . ASN A 1 182 ? -8.617 -2.274 -17.895 1.00 91.31 182 ASN A N 1
ATOM 1382 C CA . ASN A 1 182 ? -7.331 -1.988 -18.515 1.00 91.31 182 ASN A CA 1
ATOM 1383 C C . ASN A 1 182 ? -7.549 -1.533 -19.956 1.00 91.31 182 ASN A C 1
ATOM 1385 O O . ASN A 1 182 ? -8.473 -2.017 -20.624 1.00 91.31 182 ASN A O 1
ATOM 1389 N N . GLU A 1 183 ? -6.713 -0.616 -20.436 1.00 83.81 183 GLU A N 1
ATOM 1390 C CA . GLU A 1 183 ? -6.836 -0.079 -21.793 1.00 83.81 183 GLU A CA 1
ATOM 1391 C C . GLU A 1 183 ? -6.805 -1.220 -22.830 1.00 83.81 183 GLU A C 1
ATOM 1393 O O . GLU A 1 183 ? -5.898 -2.047 -22.855 1.00 83.81 183 GLU A O 1
ATOM 1398 N N . GLY A 1 184 ? -7.834 -1.294 -23.682 1.00 80.56 184 GLY A N 1
ATOM 1399 C CA . GLY A 1 184 ? -7.928 -2.318 -24.730 1.00 80.56 184 GLY A CA 1
ATOM 1400 C C . GLY A 1 184 ? -8.404 -3.703 -24.271 1.00 80.56 184 GLY A C 1
ATOM 1401 O O . GLY A 1 184 ? -8.321 -4.647 -25.055 1.00 80.56 184 GLY A O 1
ATOM 1402 N N . SER A 1 185 ? -8.922 -3.842 -23.044 1.00 85.69 185 SER A N 1
ATOM 1403 C CA . SER A 1 185 ? -9.459 -5.108 -22.521 1.00 85.69 185 SER A CA 1
ATOM 1404 C C . SER A 1 185 ? -10.849 -4.964 -21.897 1.00 85.69 185 SER A C 1
ATOM 1406 O O . SER A 1 185 ? -11.245 -3.881 -21.461 1.00 85.69 185 SER A O 1
ATOM 1408 N N . ASP A 1 186 ? -11.584 -6.076 -21.826 1.00 89.75 186 ASP A N 1
ATOM 1409 C CA . ASP A 1 186 ? -12.865 -6.120 -21.128 1.00 89.75 186 ASP A CA 1
ATOM 1410 C C . ASP A 1 186 ? -12.679 -5.945 -19.620 1.00 89.75 186 ASP A C 1
ATOM 1412 O O . ASP A 1 186 ? -11.818 -6.559 -18.981 1.00 89.75 186 ASP A O 1
ATOM 1416 N N . ALA A 1 187 ? -13.545 -5.127 -19.025 1.00 92.94 187 ALA A N 1
ATOM 1417 C CA . ALA A 1 187 ? -13.500 -4.892 -17.597 1.00 92.94 187 ALA A CA 1
ATOM 1418 C C . ALA A 1 187 ? -13.858 -6.158 -16.804 1.00 92.94 187 ALA A C 1
ATOM 1420 O O . ALA A 1 187 ? -14.881 -6.806 -17.033 1.00 92.94 187 ALA A O 1
ATOM 1421 N N . THR A 1 188 ? -13.048 -6.465 -15.797 1.00 95.62 188 THR A N 1
ATOM 1422 C CA . THR A 1 188 ? -13.256 -7.598 -14.896 1.00 95.62 188 THR A CA 1
ATOM 1423 C C . THR A 1 188 ? -13.978 -7.151 -13.628 1.00 95.62 188 THR A C 1
ATOM 1425 O O . THR A 1 188 ? -13.642 -6.131 -13.025 1.00 95.62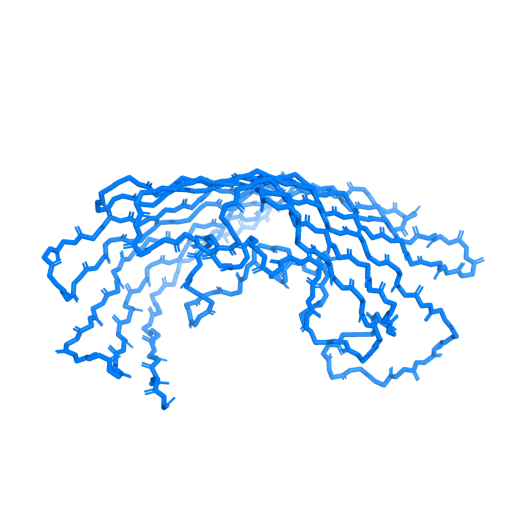 188 THR A O 1
ATOM 1428 N N . LYS A 1 189 ? -14.964 -7.943 -13.192 1.00 97.06 189 LYS A N 1
ATOM 1429 C CA . LYS A 1 189 ? -15.688 -7.763 -11.926 1.00 97.06 189 LYS A CA 1
ATOM 1430 C C . LYS A 1 189 ? -15.556 -9.019 -11.077 1.00 97.06 189 LYS A C 1
ATOM 1432 O O . LYS A 1 189 ? -15.853 -10.111 -11.547 1.00 97.06 189 LYS A O 1
ATOM 1437 N N . MET A 1 190 ? -15.147 -8.861 -9.824 1.00 96.88 190 MET A N 1
ATOM 1438 C CA . MET A 1 190 ? -14.998 -9.967 -8.877 1.00 96.88 190 MET A CA 1
ATOM 1439 C C . MET A 1 190 ? -15.670 -9.644 -7.550 1.00 96.88 190 MET A C 1
ATOM 1441 O O . MET A 1 190 ? -15.652 -8.501 -7.095 1.00 96.88 190 MET A O 1
ATOM 1445 N N . VAL A 1 191 ? -16.201 -10.676 -6.899 1.00 97.69 191 VAL A N 1
ATOM 1446 C CA . VAL A 1 191 ? -16.585 -10.635 -5.487 1.00 97.69 191 VAL A CA 1
ATOM 1447 C C . VAL A 1 191 ? -15.598 -11.507 -4.726 1.00 97.69 191 VAL A C 1
ATOM 1449 O O . VAL A 1 191 ? -15.426 -12.678 -5.057 1.00 97.69 191 VAL A O 1
ATOM 1452 N N . ILE A 1 192 ? -14.927 -10.936 -3.730 1.00 98.00 192 ILE A N 1
ATOM 1453 C CA . ILE A 1 192 ? -13.914 -11.628 -2.928 1.00 98.00 192 ILE A CA 1
ATOM 1454 C C . ILE A 1 192 ? -14.255 -11.459 -1.455 1.00 98.00 192 ILE A C 1
ATOM 1456 O O . ILE A 1 192 ? -14.498 -10.342 -1.001 1.00 98.00 192 ILE A O 1
ATOM 1460 N N . VAL A 1 193 ? -14.238 -12.562 -0.706 1.00 98.12 193 VAL A N 1
ATOM 1461 C CA . VAL A 1 193 ? -14.384 -12.553 0.753 1.00 98.12 193 VAL A CA 1
ATOM 1462 C C . VAL A 1 193 ? -13.037 -12.882 1.380 1.00 98.12 193 VAL A C 1
ATOM 1464 O O . VAL A 1 193 ? -12.540 -14.000 1.260 1.00 98.12 193 VAL A O 1
ATOM 1467 N N . ASN A 1 194 ? -12.433 -11.894 2.034 1.00 98.38 194 ASN A N 1
ATOM 1468 C CA . ASN A 1 194 ? -11.166 -12.050 2.738 1.00 98.38 194 ASN A CA 1
ATOM 1469 C C . ASN A 1 194 ? -11.412 -12.324 4.227 1.00 98.38 194 ASN A C 1
ATOM 1471 O O . ASN A 1 194 ? -12.270 -11.694 4.844 1.00 98.38 194 ASN A O 1
ATOM 1475 N N . PHE A 1 195 ? -10.607 -13.209 4.812 1.00 97.50 195 PHE A N 1
ATOM 1476 C CA . PHE A 1 195 ? -10.585 -13.470 6.250 1.00 97.50 195 PHE A CA 1
ATOM 1477 C C . PHE A 1 195 ? -9.205 -13.125 6.809 1.00 97.50 195 PHE A C 1
ATOM 1479 O O . PHE A 1 195 ? -8.186 -13.452 6.199 1.00 97.50 195 PHE A O 1
ATOM 1486 N N . GLN A 1 196 ? -9.164 -12.480 7.972 1.00 97.00 196 GLN A N 1
ATOM 1487 C CA . GLN A 1 196 ? -7.935 -12.273 8.733 1.00 97.00 196 GLN A CA 1
ATOM 1488 C C . GLN A 1 196 ? -8.150 -12.701 10.180 1.00 97.00 196 GLN A C 1
ATOM 1490 O O . GLN A 1 196 ? -9.061 -12.214 10.847 1.00 97.00 196 GLN A O 1
ATOM 1495 N N . PHE A 1 197 ? -7.248 -13.556 10.656 1.00 95.19 197 PHE A N 1
ATOM 1496 C CA . PHE A 1 197 ? -7.110 -13.907 12.062 1.00 95.19 197 PHE A CA 1
ATOM 1497 C C . PHE A 1 197 ? -5.897 -13.168 12.624 1.00 95.19 197 PHE A C 1
ATOM 1499 O O . PHE A 1 197 ? -4.796 -13.270 12.078 1.00 95.19 197 PHE A O 1
ATOM 1506 N N . LYS A 1 198 ? -6.108 -12.381 13.677 1.00 88.88 198 LYS A N 1
ATOM 1507 C CA . LYS A 1 198 ? -5.045 -11.721 14.437 1.00 88.88 198 LYS A CA 1
ATOM 1508 C C . LYS A 1 198 ? -4.732 -12.617 15.627 1.00 88.88 198 LYS A C 1
ATOM 1510 O O . LYS A 1 198 ? -5.586 -12.793 16.492 1.00 88.88 198 LYS A O 1
ATOM 1515 N N . ILE A 1 199 ? -3.547 -13.215 15.584 1.00 77.62 199 ILE A N 1
ATOM 1516 C CA . ILE A 1 199 ? -2.976 -14.046 16.648 1.00 77.62 199 ILE A CA 1
ATOM 1517 C C . ILE A 1 199 ? -2.145 -13.143 17.557 1.00 77.62 199 ILE A C 1
ATOM 1519 O O . ILE A 1 199 ? -1.463 -12.247 17.002 1.00 77.62 199 ILE A O 1
#

Foldseek 3Di:
DDLCQLQQQLLPPVLVPNRQCCRVVVAAPDFDWDKDWDDDPQKIKMWIWTLRQHPPDDRDDDKIKIKIKIKGKDSHDDPDWIKMKIWIWIWIDDPQFIKIKIKIKMWTDDDQKIKMKMKMWIGRRVDIKIKIKIWMWGDDPDFKIWIWMWMQIRNKIKIKTWMWGHPDPQKTWTWIWMWIDDPPDDIDIDTDIGIGGDD

Solvent-accessible surface area (backbone atoms only — not comparable to full-atom values): 10333 Å² total; per-residue (Å²): 138,47,65,52,57,46,61,36,34,55,66,59,45,54,77,76,46,61,40,68,51,51,66,74,65,73,42,59,81,50,62,59,71,54,73,52,73,51,73,58,87,53,38,38,38,35,44,36,44,25,52,63,57,24,79,97,44,78,84,86,71,88,50,50,27,39,27,39,30,42,33,43,46,51,72,61,57,76,88,55,71,44,42,30,40,35,42,26,38,36,44,26,62,54,99,82,40,46,33,37,34,47,30,42,38,38,34,39,19,52,88,53,38,35,42,29,38,39,41,36,40,38,33,50,67,83,54,78,49,44,38,39,38,42,35,38,38,40,51,50,86,93,36,36,28,43,37,41,34,44,37,37,48,75,80,26,40,38,38,40,40,39,40,42,38,30,94,44,97,43,40,38,44,27,52,30,43,36,40,39,38,43,84,96,53,82,67,46,77,47,80,48,74,32,72,45,78,61,130

Mean predicted aligned error: 4.19 Å